Protein AF-A0A497PTI7-F1 (afdb_monomer_lite)

Structure (mmCIF, N/CA/C/O backbone):
data_AF-A0A497PTI7-F1
#
_entry.id   AF-A0A497PTI7-F1
#
loop_
_atom_site.group_PDB
_atom_site.id
_atom_site.type_symbol
_atom_site.label_atom_id
_atom_site.label_alt_id
_atom_site.label_comp_id
_atom_site.label_asym_id
_atom_site.label_entity_id
_atom_site.label_seq_id
_atom_site.pdbx_PDB_ins_code
_atom_site.Cartn_x
_atom_site.Cartn_y
_atom_site.Cartn_z
_atom_site.occupancy
_atom_site.B_iso_or_equiv
_atom_site.auth_seq_id
_atom_site.auth_comp_id
_atom_site.auth_asym_id
_atom_site.auth_atom_id
_atom_site.pdbx_PDB_model_num
ATOM 1 N N . MET A 1 1 ? 21.453 -1.505 -11.435 1.00 57.03 1 MET A N 1
ATOM 2 C CA . MET A 1 1 ? 20.857 -2.247 -10.301 1.00 57.03 1 MET A CA 1
ATOM 3 C C . MET A 1 1 ? 21.157 -1.468 -9.027 1.00 57.03 1 MET A C 1
ATOM 5 O O . MET A 1 1 ? 22.303 -1.477 -8.589 1.00 57.03 1 MET A O 1
ATOM 9 N N . GLY A 1 2 ? 20.175 -0.764 -8.466 1.00 55.94 2 GLY A N 1
ATOM 10 C CA . GLY A 1 2 ? 20.331 0.076 -7.272 1.00 55.94 2 GLY A CA 1
ATOM 11 C C . GLY A 1 2 ? 20.201 -0.683 -5.950 1.00 55.94 2 GLY A C 1
ATOM 12 O O . GLY A 1 2 ? 19.420 -0.276 -5.099 1.00 55.94 2 GLY A O 1
ATOM 13 N N . PHE A 1 3 ? 20.900 -1.810 -5.775 1.00 65.69 3 PHE A N 1
ATOM 14 C CA . PHE A 1 3 ? 20.943 -2.486 -4.470 1.00 65.69 3 PHE A CA 1
ATOM 15 C C . PHE A 1 3 ? 21.896 -1.741 -3.541 1.00 65.69 3 PHE A C 1
ATOM 17 O O . PHE A 1 3 ? 23.042 -1.486 -3.911 1.00 65.69 3 PHE A O 1
ATOM 24 N N . LEU A 1 4 ? 21.400 -1.388 -2.356 1.00 61.81 4 LEU A N 1
ATOM 25 C CA . LEU A 1 4 ? 22.133 -0.607 -1.358 1.00 61.81 4 LEU A CA 1
ATOM 26 C C . LEU A 1 4 ? 22.839 -1.488 -0.320 1.00 61.81 4 LEU A C 1
ATOM 28 O O . LEU A 1 4 ? 23.708 -1.007 0.399 1.00 61.81 4 LEU A O 1
ATOM 32 N N . ARG A 1 5 ? 22.473 -2.772 -0.239 1.00 70.81 5 ARG A N 1
ATOM 33 C CA . ARG A 1 5 ? 23.159 -3.758 0.600 1.00 70.81 5 ARG A CA 1
ATOM 34 C C . ARG A 1 5 ? 24.253 -4.467 -0.185 1.00 70.81 5 ARG A C 1
ATOM 36 O O . ARG A 1 5 ? 24.114 -4.699 -1.389 1.00 70.81 5 ARG A O 1
ATOM 43 N N . THR A 1 6 ? 25.319 -4.820 0.522 1.00 72.25 6 THR A N 1
ATOM 44 C CA . THR A 1 6 ? 26.432 -5.613 0.004 1.00 72.25 6 THR A CA 1
ATOM 45 C C . THR A 1 6 ? 26.629 -6.878 0.836 1.00 72.25 6 THR A C 1
ATOM 47 O O . THR A 1 6 ? 26.212 -6.932 1.992 1.00 72.25 6 THR A O 1
ATOM 50 N N . ASP A 1 7 ? 27.183 -7.917 0.221 1.00 74.62 7 ASP A N 1
ATOM 51 C CA . ASP A 1 7 ? 27.636 -9.125 0.896 1.00 74.62 7 ASP A CA 1
ATOM 52 C C . ASP A 1 7 ? 29.008 -8.911 1.558 1.00 74.62 7 ASP A C 1
ATOM 54 O O . ASP A 1 7 ? 29.610 -7.838 1.477 1.00 74.62 7 ASP A O 1
ATOM 58 N N . GLU A 1 8 ? 29.513 -9.953 2.217 1.00 72.00 8 GLU A N 1
ATOM 59 C CA . GLU A 1 8 ? 30.826 -9.953 2.877 1.00 72.00 8 GLU A CA 1
ATOM 60 C C . GLU A 1 8 ? 32.007 -9.674 1.927 1.00 72.00 8 GLU A C 1
ATOM 62 O O . GLU A 1 8 ? 33.072 -9.251 2.374 1.00 72.00 8 GLU A O 1
ATOM 67 N N . ASN A 1 9 ? 31.811 -9.850 0.617 1.00 73.88 9 ASN A N 1
ATOM 68 C CA . ASN A 1 9 ? 32.809 -9.620 -0.426 1.00 73.88 9 ASN A CA 1
ATOM 69 C C . ASN A 1 9 ? 32.616 -8.266 -1.138 1.00 73.88 9 ASN A C 1
ATOM 71 O O . ASN A 1 9 ? 33.304 -7.976 -2.120 1.00 73.88 9 ASN A O 1
ATOM 75 N N . GLY A 1 10 ? 31.685 -7.427 -0.669 1.00 69.44 10 GLY A N 1
ATOM 76 C CA . GLY A 1 10 ? 31.369 -6.126 -1.259 1.00 69.44 10 GLY A CA 1
ATOM 77 C C . GLY A 1 10 ? 30.546 -6.196 -2.551 1.00 69.44 10 GLY A C 1
ATOM 78 O O . GLY A 1 10 ? 30.310 -5.161 -3.182 1.00 69.44 10 GLY A O 1
ATOM 79 N N . ALA A 1 11 ? 30.084 -7.379 -2.963 1.00 74.06 11 ALA A N 1
ATOM 80 C CA . ALA A 1 11 ? 29.129 -7.515 -4.055 1.00 74.06 11 ALA A CA 1
ATOM 81 C C . ALA A 1 11 ? 27.734 -7.105 -3.575 1.00 74.06 11 ALA A C 1
ATOM 83 O O . ALA A 1 11 ? 27.440 -7.132 -2.390 1.00 74.06 11 ALA A O 1
ATOM 84 N N . ARG A 1 12 ? 26.839 -6.704 -4.482 1.00 79.75 12 ARG A N 1
ATOM 85 C CA . ARG A 1 12 ? 25.449 -6.371 -4.118 1.00 79.75 12 ARG A CA 1
ATOM 86 C C . ARG A 1 12 ? 24.781 -7.589 -3.483 1.00 79.75 12 ARG A C 1
ATOM 88 O O . ARG A 1 12 ? 24.908 -8.676 -4.033 1.00 79.75 12 ARG A O 1
ATOM 95 N N . GLY A 1 13 ? 24.059 -7.406 -2.382 1.00 79.12 13 GLY A N 1
ATOM 96 C CA . GLY A 1 13 ? 23.541 -8.516 -1.585 1.00 79.12 13 GLY A CA 1
ATOM 97 C C . GLY A 1 13 ? 22.145 -8.288 -1.015 1.00 79.12 13 GLY A C 1
ATOM 98 O O . GLY A 1 13 ? 21.647 -7.164 -0.942 1.00 79.12 13 GLY A O 1
ATOM 99 N N . VAL A 1 14 ? 21.518 -9.385 -0.609 1.00 81.38 14 VAL A N 1
ATOM 100 C CA . VAL A 1 14 ? 20.259 -9.449 0.141 1.00 81.38 14 VAL A CA 1
ATOM 101 C C . VAL A 1 14 ? 20.542 -10.206 1.427 1.00 81.38 14 VAL A C 1
ATOM 103 O O . VAL A 1 14 ? 21.253 -11.207 1.402 1.00 81.38 14 VAL A O 1
ATOM 106 N N . THR A 1 15 ? 20.003 -9.737 2.549 1.00 82.50 15 THR A N 1
ATOM 107 C CA . THR A 1 15 ? 20.130 -10.470 3.813 1.00 82.50 15 THR A CA 1
ATOM 108 C C . THR A 1 15 ? 18.945 -11.406 3.940 1.00 82.50 15 THR A C 1
ATOM 110 O O . THR A 1 15 ? 17.800 -10.963 3.854 1.00 82.50 15 THR A O 1
ATOM 113 N N . PHE A 1 16 ? 19.216 -12.682 4.144 1.00 81.69 16 PHE A N 1
ATOM 114 C CA . PHE A 1 16 ? 18.220 -13.678 4.486 1.00 81.69 16 PHE A CA 1
ATOM 115 C C . PHE A 1 16 ? 18.344 -14.019 5.970 1.00 81.69 16 PHE A C 1
ATOM 117 O O . PHE A 1 16 ? 19.456 -14.109 6.488 1.00 81.69 16 PHE A O 1
ATOM 124 N N . TYR A 1 17 ? 17.210 -14.175 6.640 1.00 82.44 17 TYR A N 1
ATOM 125 C CA . TYR A 1 17 ? 17.111 -14.688 7.998 1.00 82.44 17 TYR A CA 1
ATOM 126 C C . TYR A 1 17 ? 16.324 -15.988 7.983 1.00 82.44 17 TYR A C 1
ATOM 128 O O . TYR A 1 17 ? 15.159 -15.979 7.574 1.00 82.44 17 TYR A O 1
ATOM 136 N N . ASP A 1 18 ? 16.980 -17.051 8.435 1.00 80.56 18 ASP A N 1
ATOM 137 C CA . ASP A 1 18 ? 16.385 -18.360 8.665 1.00 80.56 18 ASP A CA 1
ATOM 138 C C . ASP A 1 18 ? 15.863 -18.408 10.103 1.00 80.56 18 ASP A C 1
ATOM 140 O O . ASP A 1 18 ? 16.641 -18.308 11.054 1.00 80.56 18 ASP A O 1
ATOM 144 N N . ASP A 1 19 ? 14.548 -18.520 10.277 1.00 77.12 19 ASP A N 1
ATOM 145 C CA . ASP A 1 19 ? 13.938 -18.573 11.610 1.00 77.12 19 ASP A CA 1
ATOM 146 C C . ASP A 1 19 ? 14.191 -19.924 12.294 1.00 77.12 19 ASP A C 1
ATOM 148 O O . ASP A 1 19 ? 14.307 -19.993 13.518 1.00 77.12 19 ASP A O 1
ATOM 152 N N . SER A 1 20 ? 14.333 -20.997 11.509 1.00 80.19 20 SER A N 1
ATOM 153 C CA . SER A 1 20 ? 14.550 -22.349 12.027 1.00 80.19 20 SER A CA 1
ATOM 154 C C . SER A 1 20 ? 15.962 -22.543 12.578 1.00 80.19 20 SER A C 1
ATOM 156 O O . SER A 1 20 ? 16.143 -23.217 13.596 1.00 80.19 20 SER A O 1
ATOM 158 N N . GLU A 1 21 ? 16.949 -21.913 11.941 1.00 82.06 21 GLU A N 1
ATOM 159 C CA . GLU A 1 21 ? 18.350 -21.927 12.372 1.00 82.06 21 GLU A CA 1
ATOM 160 C C . GLU A 1 21 ? 18.695 -20.723 13.263 1.00 82.06 21 GLU A C 1
ATOM 162 O O . GLU A 1 21 ? 19.667 -20.757 14.018 1.00 82.06 21 GLU A O 1
ATOM 167 N N . GLY A 1 22 ? 17.881 -19.665 13.227 1.00 82.12 22 GLY A N 1
ATOM 168 C CA . GLY A 1 22 ? 18.123 -18.421 13.952 1.00 82.12 22 GLY A CA 1
ATOM 169 C C . GLY A 1 22 ? 19.309 -17.620 13.404 1.00 82.12 22 GLY A C 1
ATOM 170 O O . GLY A 1 22 ? 19.846 -16.768 14.115 1.00 82.12 22 GLY A O 1
ATOM 171 N N . GLU A 1 23 ? 19.722 -17.875 12.161 1.00 83.88 23 GLU A N 1
ATOM 172 C CA . GLU A 1 23 ? 20.907 -17.280 11.544 1.00 83.88 23 GLU A CA 1
ATOM 173 C C . GLU A 1 23 ? 20.556 -16.260 10.451 1.00 83.88 23 GLU A C 1
ATOM 175 O O . GLU A 1 23 ? 19.548 -16.359 9.751 1.00 83.88 23 GLU A O 1
ATOM 180 N N . MET A 1 24 ? 21.419 -15.250 10.297 1.00 81.81 24 MET A N 1
ATOM 181 C CA . MET A 1 24 ? 21.359 -14.283 9.200 1.00 81.81 24 MET A CA 1
ATOM 182 C C . MET A 1 24 ? 22.553 -14.466 8.274 1.00 81.81 24 MET A C 1
ATOM 184 O O . MET A 1 24 ? 23.697 -14.435 8.726 1.00 81.81 24 MET A O 1
ATOM 188 N N . TYR A 1 25 ? 22.300 -14.535 6.971 1.00 82.94 25 TYR A N 1
ATOM 189 C CA . TYR A 1 25 ? 23.352 -14.592 5.964 1.00 82.94 25 TYR A CA 1
ATOM 190 C C . TYR A 1 25 ? 23.103 -13.609 4.818 1.00 82.94 25 TYR A C 1
ATOM 192 O O . TYR A 1 25 ? 21.973 -13.365 4.391 1.00 82.94 25 TYR A O 1
ATOM 200 N N . ASN A 1 26 ? 24.186 -13.005 4.322 1.00 82.56 26 ASN A N 1
ATOM 201 C CA . ASN A 1 26 ? 24.142 -12.112 3.170 1.00 82.56 26 ASN A CA 1
ATOM 202 C C . ASN A 1 26 ? 24.422 -12.912 1.902 1.00 82.56 26 ASN A C 1
ATOM 204 O O . ASN A 1 26 ? 25.507 -13.458 1.729 1.00 82.56 26 ASN A O 1
ATOM 208 N N . VAL A 1 27 ? 23.449 -12.949 0.999 1.00 83.25 27 VAL A N 1
ATOM 209 C CA . VAL A 1 27 ? 23.5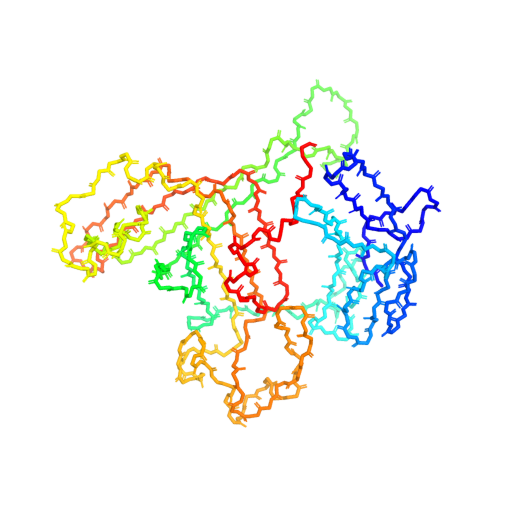52 -13.663 -0.272 1.00 83.25 27 VAL A CA 1
ATOM 210 C C . VAL A 1 27 ? 23.739 -12.658 -1.396 1.00 83.25 27 VAL A C 1
ATOM 212 O O . VAL A 1 27 ? 22.989 -11.685 -1.506 1.00 83.25 27 VAL A O 1
ATOM 215 N N . ALA A 1 28 ? 24.718 -12.911 -2.261 1.00 84.75 28 ALA A N 1
ATOM 216 C CA . ALA A 1 28 ? 24.973 -12.085 -3.430 1.00 84.75 28 ALA A CA 1
ATOM 217 C C . ALA A 1 28 ? 23.770 -12.043 -4.390 1.00 84.75 28 ALA A C 1
ATOM 219 O O . ALA A 1 28 ? 23.074 -13.041 -4.611 1.00 84.75 28 ALA A O 1
ATOM 220 N N . VAL A 1 29 ? 23.580 -10.882 -5.014 1.00 83.31 29 VAL A N 1
ATOM 221 C CA . VAL A 1 29 ? 22.638 -10.643 -6.106 1.00 83.31 29 VAL A CA 1
ATOM 222 C C . VAL A 1 29 ? 23.412 -10.547 -7.414 1.00 83.31 29 VAL A C 1
ATOM 224 O O . VAL A 1 29 ? 24.205 -9.624 -7.624 1.00 83.31 29 VAL A O 1
ATOM 227 N N . VAL A 1 30 ? 23.136 -11.469 -8.329 1.00 86.62 30 VAL A N 1
ATOM 228 C CA . VAL A 1 30 ? 23.703 -11.485 -9.682 1.00 86.62 30 VAL A CA 1
ATOM 229 C C . VAL A 1 30 ? 22.650 -11.084 -10.711 1.00 86.62 30 VAL A C 1
ATOM 231 O O . VAL A 1 30 ? 21.455 -11.236 -10.482 1.00 86.62 30 VAL A O 1
ATOM 234 N N . SER A 1 31 ? 23.076 -10.557 -11.857 1.00 83.50 31 SER A N 1
ATOM 235 C CA . SER A 1 31 ? 22.156 -10.275 -12.966 1.00 83.50 31 SER A CA 1
ATOM 236 C C . SER A 1 31 ? 21.887 -11.552 -13.765 1.00 83.50 31 SER A C 1
ATOM 238 O O . SER A 1 31 ? 22.833 -12.255 -14.115 1.00 83.50 31 SER A O 1
ATOM 240 N N . GLY A 1 32 ? 20.632 -11.830 -14.118 1.00 85.31 32 GLY A N 1
ATOM 241 C CA . GLY A 1 32 ? 20.258 -12.995 -14.933 1.00 85.31 32 GLY A CA 1
ATOM 242 C C . GLY A 1 32 ? 18.750 -13.096 -15.155 1.00 85.31 32 GLY A C 1
ATOM 243 O O . GLY A 1 32 ? 18.002 -12.307 -14.604 1.00 85.31 32 GLY A O 1
ATOM 244 N N . THR A 1 33 ? 18.279 -14.043 -15.966 1.00 85.75 33 THR A N 1
ATOM 245 C CA . THR A 1 33 ? 16.857 -14.125 -16.372 1.00 85.75 33 THR A CA 1
ATOM 246 C C . THR A 1 33 ? 16.060 -15.238 -15.681 1.00 85.75 33 THR A C 1
ATOM 248 O O . THR A 1 33 ? 14.867 -15.390 -15.936 1.00 85.75 33 THR A O 1
ATOM 251 N N . SER A 1 34 ? 16.685 -16.021 -14.800 1.00 86.50 34 SER A N 1
ATOM 252 C CA . SER A 1 34 ? 16.053 -17.135 -14.081 1.00 86.50 34 SER A CA 1
ATOM 253 C C . SER A 1 34 ? 16.720 -17.375 -12.728 1.00 86.50 34 SER A C 1
ATOM 255 O O . SER A 1 34 ? 17.865 -16.976 -12.532 1.00 86.50 34 SER A O 1
ATOM 257 N N . ALA A 1 35 ? 16.032 -18.068 -11.816 1.00 87.25 35 ALA A N 1
ATOM 258 C CA . ALA A 1 35 ? 16.595 -18.471 -10.527 1.00 87.25 35 ALA A CA 1
ATOM 259 C C . ALA A 1 35 ? 17.895 -19.287 -10.691 1.00 87.25 35 ALA A C 1
ATOM 261 O O . ALA A 1 35 ? 18.042 -20.052 -11.647 1.00 87.25 35 ALA A O 1
ATOM 262 N N . ALA A 1 36 ? 18.824 -19.120 -9.750 1.00 87.94 36 ALA A N 1
ATOM 263 C CA . ALA A 1 36 ? 20.091 -19.847 -9.676 1.00 87.94 36 ALA A CA 1
ATOM 264 C C . ALA A 1 36 ? 20.188 -20.608 -8.351 1.00 87.94 36 ALA A C 1
ATOM 266 O O . ALA A 1 36 ? 19.397 -20.371 -7.446 1.00 87.94 36 ALA A O 1
ATOM 267 N N . THR A 1 37 ? 21.157 -21.515 -8.218 1.00 87.44 37 THR A N 1
ATOM 268 C CA . THR A 1 37 ? 21.219 -22.397 -7.047 1.00 87.44 37 THR A CA 1
ATOM 269 C C . THR A 1 37 ? 21.472 -21.638 -5.748 1.00 87.44 37 THR A C 1
ATOM 271 O O . THR A 1 37 ? 20.671 -21.788 -4.844 1.00 87.44 37 THR A O 1
ATOM 274 N N . ASN A 1 38 ? 22.521 -20.810 -5.656 1.00 86.00 38 ASN A N 1
ATOM 275 C CA . ASN A 1 38 ? 23.008 -20.242 -4.381 1.00 86.00 38 ASN A CA 1
ATOM 276 C C . ASN A 1 38 ? 23.069 -18.708 -4.350 1.00 86.00 38 ASN A C 1
ATOM 278 O O . ASN A 1 38 ? 23.729 -18.128 -3.493 1.00 86.00 38 ASN A O 1
ATOM 282 N N . THR A 1 39 ? 22.444 -18.036 -5.309 1.00 86.00 39 THR A N 1
ATOM 283 C CA . THR A 1 39 ? 22.463 -16.575 -5.394 1.00 86.00 39 THR A CA 1
ATOM 284 C C . THR A 1 39 ? 21.083 -16.057 -5.737 1.00 86.00 39 THR A C 1
ATOM 286 O O . THR A 1 39 ? 20.308 -16.720 -6.431 1.00 86.00 39 THR A O 1
ATOM 289 N N . PHE A 1 40 ? 20.775 -14.854 -5.259 1.00 86.56 40 PHE A N 1
ATOM 290 C CA . PHE A 1 40 ? 19.614 -14.142 -5.762 1.00 86.56 40 PHE A CA 1
ATOM 291 C C . PHE A 1 40 ? 19.914 -13.681 -7.184 1.00 86.56 40 PHE A C 1
ATOM 293 O O . PHE A 1 40 ? 21.008 -13.191 -7.473 1.00 86.56 40 PHE A O 1
ATOM 300 N N . VAL A 1 41 ? 18.940 -13.818 -8.077 1.00 84.19 41 VAL A N 1
ATOM 301 C CA . VAL A 1 41 ? 19.094 -13.384 -9.467 1.00 84.19 41 VAL A CA 1
ATOM 302 C C . VAL A 1 41 ? 18.153 -12.225 -9.730 1.00 84.19 41 VAL A C 1
ATOM 304 O O . VAL A 1 41 ? 16.938 -12.389 -9.683 1.00 84.19 41 VAL A O 1
ATOM 307 N N . TYR A 1 42 ? 18.703 -11.045 -9.997 1.00 82.81 42 TYR A N 1
ATOM 308 C CA . TYR A 1 42 ? 17.927 -9.905 -10.460 1.00 82.81 42 TYR A CA 1
ATOM 309 C C . TYR A 1 42 ? 17.806 -9.949 -11.984 1.00 82.81 42 TYR A C 1
ATOM 311 O O . TYR A 1 42 ? 18.810 -9.896 -12.697 1.00 82.81 42 TYR A O 1
ATOM 319 N N . ASP A 1 43 ? 16.571 -10.007 -12.468 1.00 77.38 43 ASP A N 1
ATOM 320 C CA . ASP A 1 43 ? 16.225 -9.917 -13.878 1.00 77.38 43 ASP A CA 1
ATOM 321 C C . ASP A 1 43 ? 15.991 -8.465 -14.278 1.00 77.38 43 ASP A C 1
ATOM 323 O O . ASP A 1 43 ? 14.951 -7.900 -13.931 1.00 77.38 43 ASP A O 1
ATOM 327 N N . PRO A 1 44 ? 16.929 -7.841 -15.017 1.00 71.44 44 PRO A N 1
ATOM 328 C CA . PRO A 1 44 ? 16.784 -6.456 -15.433 1.00 71.44 44 PRO A CA 1
ATOM 329 C C . PRO A 1 44 ? 15.669 -6.255 -16.462 1.00 71.44 44 PRO A C 1
ATOM 331 O O . PRO A 1 44 ? 15.154 -5.149 -16.561 1.00 71.44 44 PRO A O 1
ATOM 334 N N . SER A 1 45 ? 15.263 -7.294 -17.198 1.00 70.00 45 SER A N 1
ATOM 335 C CA . SER A 1 45 ? 14.211 -7.185 -18.218 1.00 70.00 45 SER A CA 1
ATOM 336 C C . SER A 1 45 ? 12.828 -7.086 -17.568 1.00 70.00 45 SER A C 1
ATOM 338 O O . SER A 1 45 ? 11.963 -6.320 -18.000 1.00 70.00 45 SER A O 1
ATOM 340 N N . ASN A 1 46 ? 12.644 -7.837 -16.480 1.00 65.06 46 ASN A N 1
ATOM 341 C CA . ASN A 1 46 ? 11.375 -7.957 -15.764 1.00 65.06 46 ASN A CA 1
ATOM 342 C C . ASN A 1 46 ? 11.383 -7.288 -14.380 1.00 65.06 46 ASN A C 1
ATOM 344 O O . ASN A 1 46 ? 10.422 -7.458 -13.640 1.00 65.06 46 ASN A O 1
ATOM 348 N N . HIS A 1 47 ? 12.457 -6.569 -14.024 1.00 68.88 47 HIS A N 1
ATOM 349 C CA . HIS A 1 47 ? 12.780 -6.012 -12.693 1.00 68.88 47 HIS A CA 1
ATOM 350 C C . HIS A 1 47 ? 12.347 -6.898 -11.516 1.00 68.88 47 HIS A C 1
ATOM 352 O O . HIS A 1 47 ? 11.803 -6.425 -10.518 1.00 68.88 47 HIS A O 1
ATOM 358 N N . ARG A 1 48 ? 12.592 -8.203 -11.643 1.00 71.25 48 ARG A N 1
ATOM 359 C CA . ARG A 1 48 ? 12.209 -9.213 -10.657 1.00 71.25 48 ARG A CA 1
ATOM 360 C C . ARG A 1 48 ? 13.449 -9.761 -9.976 1.00 71.25 48 ARG A C 1
ATOM 362 O O . ARG A 1 48 ? 14.454 -10.018 -10.629 1.00 71.25 48 ARG A O 1
ATOM 369 N N . LEU A 1 49 ? 13.359 -9.979 -8.670 1.00 79.44 49 LEU A N 1
ATOM 370 C CA . LEU A 1 49 ? 14.374 -10.699 -7.915 1.00 79.44 49 LEU A CA 1
ATOM 371 C C . LEU A 1 49 ? 13.915 -12.148 -7.710 1.00 79.44 49 LEU A C 1
ATOM 373 O O . LEU A 1 49 ? 12.872 -12.391 -7.104 1.00 79.44 49 LEU A O 1
ATOM 377 N N . TYR A 1 50 ? 14.675 -13.105 -8.231 1.00 81.81 50 TYR A N 1
ATOM 378 C CA . TYR A 1 50 ? 14.463 -14.531 -8.012 1.00 81.81 50 TYR A CA 1
ATOM 379 C C . TYR A 1 50 ? 15.237 -14.996 -6.781 1.00 81.81 50 TYR A C 1
ATOM 381 O O . TYR A 1 50 ? 16.436 -14.727 -6.665 1.00 81.81 50 TYR A O 1
ATOM 389 N N . ALA A 1 51 ? 14.551 -15.712 -5.891 1.00 82.50 51 ALA A N 1
ATOM 390 C CA . ALA A 1 51 ? 15.188 -16.415 -4.787 1.00 82.50 51 ALA A CA 1
ATOM 391 C C . ALA A 1 51 ? 16.066 -17.572 -5.311 1.00 82.50 51 ALA A C 1
ATOM 393 O O . ALA A 1 51 ? 15.753 -18.136 -6.369 1.00 82.50 51 ALA A O 1
ATOM 394 N N . PRO A 1 52 ? 17.146 -17.932 -4.595 1.00 86.31 52 PRO A N 1
ATOM 395 C CA . PRO A 1 52 ? 17.942 -19.105 -4.923 1.00 86.31 52 PRO A CA 1
ATOM 396 C C . PRO A 1 52 ? 17.092 -20.382 -4.888 1.00 86.31 52 PRO A C 1
ATOM 398 O O . PRO A 1 52 ? 16.243 -20.533 -4.016 1.00 86.31 52 PRO A O 1
ATOM 401 N N . THR A 1 53 ? 17.324 -21.336 -5.789 1.00 85.38 53 THR A N 1
ATOM 402 C CA . THR A 1 53 ? 16.564 -22.599 -5.797 1.00 85.38 53 THR A CA 1
ATOM 403 C C . THR A 1 53 ? 16.963 -23.547 -4.668 1.00 85.38 53 THR A C 1
ATOM 405 O O . THR A 1 53 ? 16.223 -24.487 -4.395 1.00 85.38 53 THR A O 1
ATOM 408 N N . SER A 1 54 ? 18.134 -23.358 -4.046 1.00 81.50 54 SER A N 1
ATOM 409 C CA . SER A 1 54 ? 18.511 -24.099 -2.835 1.00 81.50 54 SER A CA 1
ATOM 410 C C . SER A 1 54 ? 17.809 -23.575 -1.582 1.00 81.50 54 SER A C 1
ATOM 412 O O . SER A 1 54 ? 17.761 -24.278 -0.576 1.00 81.50 54 SER A O 1
ATOM 414 N N . LEU A 1 55 ? 17.235 -22.371 -1.653 1.00 79.62 55 LEU A N 1
ATOM 415 C CA . LEU A 1 55 ? 16.544 -21.725 -0.552 1.00 79.62 55 LEU A CA 1
ATOM 416 C C . LEU A 1 55 ? 15.078 -22.174 -0.528 1.00 79.62 55 LEU A C 1
ATOM 418 O O . LEU A 1 55 ? 14.303 -21.852 -1.430 1.00 79.62 55 LEU A O 1
ATOM 422 N N . THR A 1 56 ? 14.686 -22.900 0.516 1.00 77.19 56 THR A N 1
ATOM 423 C CA . THR A 1 56 ? 13.275 -23.215 0.778 1.00 77.19 56 THR A CA 1
ATOM 424 C C . THR A 1 56 ? 12.787 -22.301 1.889 1.00 77.19 56 THR A C 1
ATOM 426 O O . THR A 1 56 ? 13.199 -22.472 3.025 1.00 77.19 56 THR A O 1
ATOM 429 N N . MET A 1 57 ? 11.933 -21.328 1.566 1.00 76.44 57 MET A N 1
ATOM 430 C CA . MET A 1 57 ? 11.411 -20.390 2.565 1.00 76.44 57 MET A CA 1
ATOM 431 C C . MET A 1 57 ? 10.341 -21.060 3.433 1.00 76.44 57 MET A C 1
ATOM 433 O O . MET A 1 57 ? 9.312 -21.505 2.914 1.00 76.44 57 MET A O 1
ATOM 437 N N . ALA A 1 58 ? 10.575 -21.109 4.740 1.00 75.06 58 ALA A N 1
ATOM 438 C CA . ALA A 1 58 ? 9.624 -21.560 5.743 1.00 75.06 58 ALA A CA 1
ATOM 439 C C . ALA A 1 58 ? 8.821 -20.383 6.329 1.00 75.06 58 ALA A C 1
ATOM 441 O O . ALA A 1 58 ? 9.144 -19.206 6.150 1.00 75.06 58 ALA A O 1
ATOM 442 N N . ALA A 1 59 ? 7.731 -20.697 7.034 1.00 67.94 59 ALA A N 1
ATOM 443 C CA . ALA A 1 59 ? 6.982 -19.691 7.778 1.00 67.94 59 ALA A CA 1
ATOM 444 C C . ALA A 1 59 ? 7.842 -19.166 8.940 1.00 67.94 59 ALA A C 1
ATOM 446 O O . ALA A 1 59 ? 8.205 -19.943 9.814 1.00 67.94 59 ALA A O 1
ATOM 447 N N . GLY A 1 60 ? 8.137 -17.863 8.947 1.00 64.31 60 GLY A N 1
ATOM 448 C CA . GLY A 1 60 ? 9.002 -17.219 9.949 1.00 64.31 60 GLY A CA 1
ATOM 449 C C . GLY A 1 60 ? 10.238 -16.556 9.338 1.00 64.31 60 GLY A C 1
ATOM 450 O O . GLY A 1 60 ? 10.661 -15.501 9.822 1.00 64.31 60 GLY A O 1
ATOM 451 N N . ASP A 1 61 ? 10.731 -17.103 8.223 1.00 64.44 61 ASP A N 1
ATOM 452 C CA . ASP A 1 61 ? 11.895 -16.587 7.501 1.00 64.44 61 ASP A CA 1
ATOM 453 C C . ASP A 1 61 ? 11.657 -15.175 6.967 1.00 64.44 61 ASP A C 1
ATOM 455 O O . ASP A 1 61 ? 10.541 -14.790 6.593 1.00 64.44 61 ASP A O 1
ATOM 459 N N . LYS A 1 62 ? 12.729 -14.379 6.901 1.00 70.31 62 LYS A N 1
ATOM 460 C CA . LYS A 1 62 ? 12.653 -12.980 6.453 1.00 70.31 62 LYS A CA 1
ATOM 461 C C . LYS A 1 62 ? 13.704 -12.688 5.399 1.00 70.31 62 LYS A C 1
ATOM 463 O O . LYS A 1 62 ? 14.879 -13.009 5.554 1.00 70.31 62 LYS A O 1
ATOM 468 N N . VAL A 1 63 ? 13.283 -12.004 4.340 1.00 71.38 63 VAL A N 1
ATOM 469 C CA . VAL A 1 63 ? 14.173 -11.528 3.278 1.00 71.38 63 VAL A CA 1
ATOM 470 C C . VAL A 1 63 ? 14.248 -10.015 3.347 1.00 71.38 63 VAL A C 1
ATOM 472 O O . VAL A 1 63 ? 13.251 -9.317 3.181 1.00 71.38 63 VAL A O 1
ATOM 475 N N . PHE A 1 64 ? 15.452 -9.498 3.547 1.00 68.50 64 PHE A N 1
ATOM 476 C CA . PHE A 1 64 ? 15.711 -8.073 3.625 1.00 68.50 64 PHE A CA 1
ATOM 477 C C . PHE A 1 64 ? 16.481 -7.616 2.390 1.00 68.50 64 PHE A C 1
ATOM 479 O O . PHE A 1 64 ? 17.707 -7.739 2.293 1.00 68.50 64 PHE A O 1
ATOM 486 N N . ALA A 1 65 ? 15.750 -7.030 1.449 1.00 66.19 65 ALA A N 1
ATOM 487 C CA . ALA A 1 65 ? 16.321 -6.360 0.294 1.00 66.19 65 ALA A CA 1
ATOM 488 C C . ALA A 1 65 ? 16.121 -4.849 0.435 1.00 66.19 65 ALA A C 1
ATOM 490 O O . ALA A 1 65 ? 15.009 -4.384 0.672 1.00 66.19 65 ALA A O 1
ATOM 491 N N . LEU A 1 66 ? 17.196 -4.075 0.268 1.00 61.03 66 LEU A N 1
ATOM 492 C CA . LEU A 1 66 ? 17.100 -2.625 0.130 1.00 61.03 66 LEU A CA 1
ATOM 493 C C . LEU A 1 66 ? 17.534 -2.253 -1.283 1.00 61.03 66 LEU A C 1
ATOM 495 O O . LEU A 1 66 ? 18.714 -2.332 -1.635 1.00 61.03 66 LEU A O 1
ATOM 499 N N . TYR A 1 67 ? 16.547 -1.915 -2.101 1.00 61.56 67 TYR A N 1
ATOM 500 C CA . TYR A 1 67 ? 16.705 -1.695 -3.526 1.00 61.56 67 TYR A CA 1
ATOM 501 C C . TYR A 1 67 ? 15.991 -0.411 -3.939 1.00 61.56 67 TYR A C 1
ATOM 503 O O . TYR A 1 67 ? 14.846 -0.177 -3.561 1.00 61.56 67 TYR A O 1
ATOM 511 N N . ALA A 1 68 ? 16.681 0.407 -4.725 1.00 51.47 68 ALA A N 1
ATOM 512 C CA . ALA A 1 68 ? 16.146 1.601 -5.350 1.00 51.47 68 ALA A CA 1
ATOM 513 C C . ALA A 1 68 ? 16.004 1.341 -6.864 1.00 51.47 68 ALA A C 1
ATOM 515 O O . ALA A 1 68 ? 16.980 1.411 -7.618 1.00 51.47 68 ALA A O 1
ATOM 516 N N . ALA A 1 69 ? 14.792 0.972 -7.293 1.00 50.50 69 ALA A N 1
ATOM 517 C CA . ALA A 1 69 ? 14.361 0.993 -8.695 1.00 50.50 69 ALA A CA 1
ATOM 518 C C . ALA A 1 69 ? 13.710 2.336 -8.983 1.00 50.50 69 ALA A C 1
ATOM 520 O O . ALA A 1 69 ? 12.644 2.608 -8.422 1.00 50.50 69 ALA A O 1
ATOM 521 N N . ASP A 1 70 ? 14.254 3.097 -9.929 1.00 44.41 70 ASP A N 1
ATOM 522 C CA . ASP A 1 70 ? 13.410 4.012 -10.683 1.00 44.41 70 ASP A CA 1
ATOM 523 C C . ASP A 1 70 ? 13.061 3.276 -11.965 1.00 44.41 70 ASP A C 1
ATOM 525 O O . ASP A 1 70 ? 13.931 2.718 -12.624 1.00 44.41 70 ASP A O 1
ATOM 529 N N . GLY A 1 71 ? 11.782 3.203 -12.278 1.00 45.94 71 GLY A N 1
ATOM 530 C CA . GLY A 1 71 ? 11.364 2.779 -13.605 1.00 45.94 71 GLY A CA 1
ATOM 531 C C . GLY A 1 71 ? 10.141 3.561 -14.019 1.00 45.94 71 GLY A C 1
ATOM 532 O O . GLY A 1 71 ? 9.239 2.971 -14.609 1.00 45.94 71 GLY A O 1
ATOM 533 N N . TYR A 1 72 ? 10.062 4.823 -13.591 1.00 36.50 72 TYR A N 1
ATOM 534 C CA . TYR A 1 72 ? 9.088 5.765 -14.115 1.00 36.50 72 TYR A CA 1
ATOM 535 C C . TYR A 1 72 ? 9.527 6.283 -15.489 1.00 36.50 72 TYR A C 1
ATOM 537 O O . TYR A 1 72 ? 8.664 6.576 -16.305 1.00 36.50 72 TYR A O 1
ATOM 545 N N . THR A 1 73 ? 10.830 6.298 -15.814 1.00 39.06 73 THR A N 1
ATOM 546 C CA . THR A 1 73 ? 11.312 6.621 -17.168 1.00 39.06 73 THR A CA 1
ATOM 547 C C . THR A 1 73 ? 12.602 5.864 -17.511 1.00 39.06 73 THR A C 1
ATOM 549 O O . THR A 1 73 ? 13.437 5.602 -16.650 1.00 39.06 73 THR A O 1
ATOM 552 N N . SER A 1 74 ? 12.821 5.545 -18.790 1.00 45.06 74 SER A N 1
ATOM 553 C CA . SER A 1 74 ? 14.043 4.869 -19.270 1.00 45.06 74 SER A CA 1
ATOM 554 C C . SER A 1 74 ? 15.333 5.690 -19.086 1.00 45.06 74 SER A C 1
ATOM 556 O O . SER A 1 74 ? 16.421 5.191 -19.355 1.00 45.06 74 SER A O 1
ATOM 558 N N . ALA A 1 75 ? 15.229 6.953 -18.655 1.00 45.41 75 ALA A N 1
ATOM 559 C CA . ALA A 1 75 ? 16.341 7.896 -18.508 1.00 45.41 75 ALA A CA 1
ATOM 560 C C . ALA A 1 75 ? 16.805 8.112 -17.049 1.00 45.41 75 ALA A C 1
ATOM 562 O O . ALA A 1 75 ? 17.786 8.831 -16.817 1.00 45.41 75 ALA A O 1
ATOM 563 N N . THR A 1 76 ? 16.110 7.524 -16.068 1.00 44.94 76 THR A N 1
ATOM 564 C CA . THR A 1 76 ? 16.287 7.803 -14.625 1.00 44.94 76 THR A CA 1
ATOM 565 C C . THR A 1 76 ? 16.825 6.626 -13.813 1.00 44.94 76 THR A C 1
ATOM 567 O O . THR A 1 76 ? 17.146 6.786 -12.634 1.00 44.94 76 THR A O 1
ATOM 570 N N . GLU A 1 77 ? 17.010 5.457 -14.433 1.00 45.88 77 GLU A N 1
ATOM 571 C CA . GLU A 1 77 ? 17.534 4.278 -13.745 1.00 45.88 77 GLU A CA 1
ATOM 572 C C . GLU A 1 77 ? 18.898 4.564 -13.075 1.00 45.88 77 GLU A C 1
ATOM 574 O O . GLU A 1 77 ? 19.909 4.784 -13.739 1.00 45.88 77 GLU A O 1
ATOM 579 N N . ASN A 1 78 ? 18.949 4.452 -11.741 1.00 46.09 78 ASN A N 1
ATOM 580 C CA . ASN A 1 78 ? 20.146 4.544 -10.884 1.00 46.09 78 ASN A CA 1
ATOM 581 C C . ASN A 1 78 ? 20.726 5.953 -10.598 1.00 46.09 78 ASN A C 1
ATOM 583 O O . ASN A 1 78 ? 21.828 6.029 -10.059 1.00 46.09 78 ASN A O 1
ATOM 587 N N . LYS A 1 79 ? 20.005 7.057 -10.847 1.00 46.81 79 LYS A N 1
ATOM 588 C CA . LYS A 1 79 ? 20.513 8.429 -10.582 1.00 46.81 79 LYS A CA 1
ATOM 589 C C . LYS A 1 79 ? 20.316 8.958 -9.150 1.00 46.81 79 LYS A C 1
ATOM 591 O O . LYS A 1 79 ? 20.492 10.144 -8.902 1.00 46.81 79 LYS A O 1
ATOM 596 N N . TYR A 1 80 ? 19.982 8.102 -8.183 1.00 43.25 80 TYR A N 1
ATOM 597 C CA . TYR A 1 80 ? 19.627 8.505 -6.807 1.00 43.25 80 TYR A CA 1
ATOM 598 C C . TYR A 1 80 ? 20.692 9.310 -6.050 1.00 43.25 80 TYR A C 1
ATOM 600 O O . TYR A 1 80 ? 20.359 10.012 -5.098 1.00 43.25 80 TYR A O 1
ATOM 608 N N . PHE A 1 81 ? 21.953 9.204 -6.466 1.00 43.22 81 PHE A N 1
ATOM 609 C CA . PHE A 1 81 ? 23.085 9.909 -5.863 1.00 43.22 81 PHE A CA 1
ATOM 610 C C . PHE A 1 81 ? 23.800 10.841 -6.851 1.00 43.22 81 PHE A C 1
ATOM 612 O O . PHE A 1 81 ? 24.850 11.389 -6.523 1.00 43.22 81 PHE A O 1
ATOM 619 N N . GLU A 1 82 ? 23.257 11.019 -8.058 1.00 43.31 82 GLU A N 1
ATOM 620 C CA . GLU A 1 82 ? 23.777 11.993 -9.015 1.00 43.31 82 GLU A CA 1
ATOM 621 C C . GLU A 1 82 ? 23.149 13.366 -8.753 1.00 43.31 82 GLU A C 1
ATOM 623 O O . GLU A 1 82 ? 21.999 13.477 -8.322 1.00 43.31 82 GLU A O 1
ATOM 628 N N . ILE A 1 83 ? 23.912 14.433 -9.011 1.00 44.09 83 ILE A N 1
ATOM 629 C CA . ILE A 1 83 ? 23.374 15.795 -8.974 1.00 44.09 83 ILE A CA 1
ATOM 630 C C . ILE A 1 83 ? 22.221 15.869 -9.977 1.00 44.09 83 ILE A C 1
ATOM 632 O O . ILE A 1 83 ? 22.404 15.634 -11.170 1.00 44.09 83 ILE A O 1
ATOM 636 N N . LEU A 1 84 ? 21.033 16.199 -9.469 1.00 44.84 84 LEU A N 1
ATOM 637 C CA . LEU A 1 84 ? 19.838 16.417 -10.273 1.00 44.84 84 LEU A CA 1
ATOM 638 C C . LEU A 1 84 ? 20.070 17.592 -11.228 1.00 44.84 84 LEU A C 1
ATOM 640 O O . LEU A 1 84 ? 20.006 18.758 -10.842 1.00 44.84 84 LEU A O 1
ATOM 644 N N . ASP A 1 85 ? 20.328 17.267 -12.488 1.00 53.53 85 ASP A N 1
ATOM 645 C CA . ASP A 1 85 ? 20.257 18.200 -13.604 1.00 53.53 85 ASP A CA 1
ATOM 646 C C . ASP A 1 85 ? 18.782 18.406 -13.995 1.00 53.53 85 ASP A C 1
ATOM 648 O O . ASP A 1 85 ? 18.004 17.458 -14.106 1.00 53.53 85 ASP A O 1
ATOM 652 N N . SER A 1 86 ? 18.410 19.667 -14.222 1.00 51.25 86 SER A N 1
ATOM 653 C CA . SER A 1 86 ? 17.096 20.118 -14.694 1.00 51.25 86 SER A CA 1
ATOM 654 C C . SER A 1 86 ? 16.515 19.354 -15.895 1.00 51.25 86 SER A C 1
ATOM 656 O O . SER A 1 86 ? 15.297 19.296 -16.022 1.00 51.25 86 SER A O 1
ATOM 658 N N . VAL A 1 87 ? 17.348 18.765 -16.757 1.00 52.50 87 VAL A N 1
ATOM 659 C CA . VAL A 1 87 ? 16.939 18.013 -17.957 1.00 52.50 87 VAL A CA 1
ATOM 660 C C . VAL A 1 87 ? 16.591 16.552 -17.636 1.00 52.50 87 VAL A C 1
ATOM 662 O O . VAL A 1 87 ? 15.847 15.915 -18.373 1.00 52.50 87 VAL A O 1
ATOM 665 N N . ASN A 1 88 ? 17.097 16.017 -16.522 1.00 47.50 88 ASN A N 1
ATOM 666 C CA . ASN A 1 88 ? 16.970 14.612 -16.122 1.00 47.50 88 ASN A CA 1
ATOM 667 C C . ASN A 1 88 ? 16.141 14.423 -14.847 1.00 47.50 88 ASN A C 1
ATOM 669 O O . ASN A 1 88 ? 16.212 13.369 -14.209 1.00 47.50 88 ASN A O 1
ATOM 673 N N . ARG A 1 89 ? 15.384 15.448 -14.442 1.00 45.91 89 ARG A N 1
ATOM 674 C CA . ARG A 1 89 ? 14.496 15.341 -13.289 1.00 45.91 89 ARG A CA 1
ATOM 675 C C . ARG A 1 89 ? 13.500 14.207 -13.576 1.00 45.91 89 ARG A C 1
ATOM 677 O O . ARG A 1 89 ? 12.883 14.244 -14.641 1.00 45.91 89 ARG A O 1
ATOM 684 N N . PRO A 1 90 ? 13.359 13.201 -12.690 1.00 45.66 90 PRO A N 1
ATOM 685 C CA . PRO A 1 90 ? 12.303 12.212 -12.848 1.00 45.66 90 PRO A CA 1
ATOM 686 C C . PRO A 1 90 ? 10.997 12.969 -12.997 1.00 45.66 90 PRO A C 1
ATOM 688 O O . PRO A 1 90 ? 10.773 13.918 -12.235 1.00 45.66 90 PRO A O 1
ATOM 691 N N . ASP A 1 91 ? 10.217 12.603 -14.020 1.00 41.59 91 ASP A N 1
ATOM 692 C CA . ASP A 1 91 ? 8.944 13.247 -14.305 1.00 41.59 91 ASP A CA 1
ATOM 693 C C . ASP A 1 91 ? 8.185 13.286 -12.992 1.00 41.59 91 ASP A C 1
ATOM 695 O O . ASP A 1 91 ? 7.855 12.255 -12.394 1.00 41.59 91 ASP A O 1
ATOM 699 N N . SER A 1 92 ? 8.037 14.499 -12.469 1.00 41.50 92 SER A N 1
ATOM 700 C CA . SER A 1 92 ? 7.235 14.717 -11.292 1.00 41.50 92 SER A CA 1
ATOM 701 C C . SER A 1 92 ? 5.867 14.216 -11.692 1.00 41.50 92 SER A C 1
ATOM 703 O O . SER A 1 92 ? 5.226 14.840 -12.537 1.00 41.50 92 SER A O 1
ATOM 705 N N . VAL A 1 93 ? 5.439 13.096 -11.099 1.00 44.31 93 VAL A N 1
ATOM 706 C CA . VAL A 1 93 ? 4.016 12.823 -10.916 1.00 44.31 93 VAL A CA 1
ATOM 707 C C . VAL A 1 93 ? 3.476 14.168 -10.457 1.00 44.31 93 VAL A C 1
ATOM 709 O O . VAL A 1 93 ? 3.933 14.680 -9.431 1.00 44.31 93 VAL A O 1
ATOM 712 N N . GLY A 1 94 ? 2.733 14.839 -11.336 1.00 50.59 94 GLY A N 1
ATOM 713 C CA . GLY A 1 94 ? 2.389 16.241 -11.154 1.00 50.59 94 GLY A CA 1
ATOM 714 C C . GLY A 1 94 ? 1.525 16.416 -9.910 1.00 50.59 94 GLY A C 1
ATOM 715 O O . GLY A 1 94 ? 1.427 15.543 -9.048 1.00 50.59 94 GLY A O 1
ATOM 716 N N . ALA A 1 95 ? 0.823 17.539 -9.814 1.00 58.69 95 ALA A N 1
ATOM 717 C CA . ALA A 1 95 ? -0.261 17.606 -8.845 1.00 58.69 95 ALA A CA 1
ATOM 718 C C . ALA A 1 95 ? -1.256 16.463 -9.129 1.00 58.69 95 ALA A C 1
ATOM 720 O O . ALA A 1 95 ? -1.831 16.397 -10.218 1.00 58.69 95 ALA A O 1
ATOM 721 N N . ILE A 1 96 ? -1.413 15.556 -8.165 1.00 70.19 96 ILE A N 1
ATOM 722 C CA . ILE A 1 96 ? -2.413 14.493 -8.220 1.00 70.19 96 ILE A CA 1
ATOM 723 C C . ILE A 1 96 ? -3.782 15.144 -8.002 1.00 70.19 96 ILE A C 1
ATOM 725 O O . ILE A 1 96 ? -3.939 16.018 -7.146 1.00 70.19 96 ILE A O 1
ATOM 729 N N . ARG A 1 97 ? -4.763 14.755 -8.811 1.00 73.00 97 ARG A N 1
ATOM 730 C CA . ARG A 1 97 ? -6.140 15.248 -8.773 1.00 73.00 97 ARG A CA 1
ATOM 731 C C . ARG A 1 97 ? -7.001 14.372 -7.865 1.00 73.00 97 ARG A C 1
ATOM 733 O O . ARG A 1 97 ? -6.673 13.221 -7.578 1.00 73.00 97 ARG A O 1
ATOM 740 N N . GLN A 1 98 ? -8.138 14.910 -7.437 1.00 76.12 98 GLN A N 1
ATOM 741 C CA . GLN A 1 98 ? -9.173 14.110 -6.782 1.00 76.12 98 GLN A CA 1
ATOM 742 C C . GLN A 1 98 ? -9.586 12.940 -7.698 1.00 76.12 98 GLN A C 1
ATOM 744 O O . GLN A 1 98 ? -9.642 13.102 -8.915 1.00 76.12 98 GLN A O 1
ATOM 749 N N . GLY A 1 99 ? -9.808 11.756 -7.120 1.00 77.94 99 GLY A N 1
ATOM 750 C CA . GLY A 1 99 ? -10.159 10.536 -7.865 1.00 77.94 99 GLY A CA 1
ATOM 751 C C . GLY A 1 99 ? -8.966 9.692 -8.342 1.00 77.94 99 GLY A C 1
ATOM 752 O O . GLY A 1 99 ? -9.153 8.545 -8.746 1.00 77.94 99 GLY A O 1
ATOM 753 N N . GLN A 1 100 ? -7.736 10.217 -8.260 1.00 83.06 100 GLN A N 1
ATOM 754 C CA . GLN A 1 100 ? -6.496 9.468 -8.531 1.00 83.06 100 GLN A CA 1
ATOM 755 C C . GLN A 1 100 ? -5.884 8.837 -7.271 1.00 83.06 100 GLN A C 1
ATOM 757 O O . GLN A 1 100 ? -4.918 8.084 -7.369 1.00 83.06 100 GLN A O 1
ATOM 762 N N . VAL A 1 101 ? -6.400 9.145 -6.081 1.00 86.31 101 VAL A N 1
ATOM 763 C CA . VAL A 1 101 ? -5.903 8.589 -4.817 1.00 86.31 101 VAL A CA 1
ATOM 764 C C . VAL A 1 101 ? -7.025 7.843 -4.129 1.00 86.31 101 VAL A C 1
ATOM 766 O O . VAL A 1 101 ? -8.118 8.376 -3.954 1.00 86.31 101 VAL A O 1
ATOM 769 N N . GLU A 1 102 ? -6.720 6.630 -3.696 1.00 85.81 102 GLU A N 1
ATOM 770 C CA . GLU A 1 102 ? -7.581 5.848 -2.828 1.00 85.81 102 GLU A CA 1
ATOM 771 C C . GLU A 1 102 ? -6.869 5.601 -1.499 1.00 85.81 102 GLU A C 1
ATOM 773 O O . GLU A 1 102 ? -5.682 5.268 -1.464 1.00 85.81 102 GLU A O 1
ATOM 778 N N . ILE A 1 103 ? -7.590 5.793 -0.397 1.00 87.69 103 ILE A N 1
ATOM 779 C CA . ILE A 1 103 ? -7.038 5.734 0.955 1.00 87.69 103 ILE A CA 1
ATOM 780 C C . ILE A 1 103 ? -7.927 4.829 1.801 1.00 87.69 103 ILE A C 1
ATOM 782 O O . ILE A 1 103 ? -9.142 5.039 1.867 1.00 87.69 103 ILE A O 1
ATOM 786 N N . TYR A 1 104 ? -7.317 3.841 2.453 1.00 87.06 104 TYR A N 1
ATOM 787 C CA . TYR A 1 104 ? -8.022 2.845 3.250 1.00 87.06 104 TYR A CA 1
ATOM 788 C C . TYR A 1 104 ? -7.315 2.547 4.569 1.00 87.06 104 TYR A C 1
ATOM 790 O O . TYR A 1 104 ? -6.090 2.453 4.594 1.00 87.06 104 TYR A O 1
ATOM 798 N N . ILE A 1 105 ? -8.083 2.308 5.633 1.00 85.81 105 ILE A N 1
ATOM 799 C CA . ILE A 1 105 ? -7.602 1.564 6.808 1.00 85.81 105 ILE A CA 1
ATOM 800 C C . ILE A 1 105 ? -8.073 0.123 6.690 1.00 85.81 105 ILE A C 1
ATOM 802 O O . ILE A 1 105 ? -9.218 -0.130 6.316 1.00 85.81 105 ILE A O 1
ATOM 806 N N . VAL A 1 106 ? -7.184 -0.812 7.003 1.00 84.81 106 VAL A N 1
ATOM 807 C CA . VAL A 1 106 ? -7.427 -2.249 6.914 1.00 84.81 106 VAL A CA 1
ATOM 808 C C . VAL A 1 106 ? -6.923 -2.919 8.192 1.00 84.81 106 VAL A C 1
ATOM 810 O O . VAL A 1 106 ? -5.844 -2.581 8.678 1.00 84.81 106 VAL A O 1
ATOM 813 N N . SER A 1 107 ? -7.709 -3.852 8.733 1.00 80.94 107 SER A N 1
ATOM 814 C CA . SER A 1 107 ? -7.279 -4.759 9.807 1.00 80.94 107 SER A CA 1
ATOM 815 C C . SER A 1 107 ? -6.394 -5.866 9.229 1.00 80.94 107 SER A C 1
ATOM 817 O O . SER A 1 107 ? -6.628 -6.319 8.107 1.00 80.94 107 SER A O 1
ATOM 819 N N . ASP A 1 108 ? -5.414 -6.347 9.992 1.00 78.38 108 ASP A N 1
ATOM 820 C CA . ASP A 1 108 ? -4.582 -7.496 9.603 1.00 78.38 108 ASP A CA 1
ATOM 821 C C . ASP A 1 108 ? -5.408 -8.769 9.310 1.00 78.38 108 ASP A C 1
ATOM 823 O O . ASP A 1 108 ? -4.994 -9.615 8.524 1.00 78.38 108 ASP A O 1
ATOM 827 N N . ASN A 1 109 ? -6.624 -8.875 9.856 1.00 76.75 109 ASN A N 1
ATOM 828 C CA . ASN A 1 109 ? -7.523 -10.006 9.607 1.00 76.75 109 ASN A CA 1
ATOM 829 C C . ASN A 1 109 ? -8.321 -9.898 8.291 1.00 76.75 109 ASN A C 1
ATOM 831 O O . ASN A 1 109 ? -8.999 -10.853 7.899 1.00 76.75 109 ASN A O 1
ATOM 835 N N . ASP A 1 110 ? -8.273 -8.760 7.588 1.00 76.00 110 ASP A N 1
ATOM 836 C CA . ASP A 1 110 ? -9.009 -8.593 6.334 1.00 76.00 110 ASP A CA 1
ATOM 837 C C . ASP A 1 110 ? -8.276 -9.274 5.162 1.00 76.00 110 ASP A C 1
ATOM 839 O O . ASP A 1 110 ? -7.065 -9.163 4.960 1.00 76.00 110 ASP A O 1
ATOM 843 N N . THR A 1 111 ? -9.042 -9.989 4.344 1.00 76.12 111 THR A N 1
ATOM 844 C CA . THR A 1 111 ? -8.552 -10.740 3.179 1.00 76.12 111 THR A CA 1
ATOM 845 C C . THR A 1 111 ? -9.218 -10.316 1.874 1.00 76.12 111 THR A C 1
ATOM 847 O O . THR A 1 111 ? -8.870 -10.832 0.813 1.00 76.12 111 THR A O 1
ATOM 850 N N . SER A 1 112 ? -10.170 -9.377 1.917 1.00 75.31 112 SER A N 1
ATOM 851 C CA . SER A 1 112 ? -10.944 -8.960 0.739 1.00 75.31 112 SER A CA 1
ATOM 852 C C . SER A 1 112 ? -11.303 -7.470 0.690 1.00 75.31 112 SER A C 1
ATOM 854 O O . SER A 1 112 ? -12.089 -7.067 -0.164 1.00 75.31 112 SER A O 1
ATOM 856 N N . TYR A 1 113 ? -10.734 -6.648 1.578 1.00 77.81 113 TYR A N 1
ATOM 857 C CA . TYR A 1 113 ? -11.138 -5.256 1.810 1.00 77.81 113 TYR A CA 1
ATOM 858 C C . TYR A 1 113 ? -12.618 -5.128 2.222 1.00 77.81 113 TYR A C 1
ATOM 860 O O . TYR A 1 113 ? -13.227 -4.077 2.017 1.00 77.81 113 TYR A O 1
ATOM 868 N N . LYS A 1 114 ? -13.224 -6.185 2.789 1.00 73.69 114 LYS A N 1
ATOM 869 C CA . LYS A 1 114 ? -14.631 -6.149 3.230 1.00 73.69 114 LYS A CA 1
ATOM 870 C C . LYS A 1 114 ? -14.788 -5.231 4.442 1.00 73.69 114 LYS A C 1
ATOM 872 O O . LYS A 1 114 ? -15.751 -4.465 4.513 1.00 73.69 114 LYS A O 1
ATOM 877 N N . ASN A 1 115 ? -13.819 -5.282 5.353 1.00 72.75 115 ASN A N 1
ATOM 878 C CA . ASN A 1 115 ? -13.794 -4.474 6.568 1.00 72.75 115 ASN A CA 1
ATOM 879 C C . ASN A 1 115 ? -13.041 -3.156 6.345 1.00 72.75 115 ASN A C 1
ATOM 881 O O . ASN A 1 115 ? -13.080 -2.283 7.206 1.00 72.75 115 ASN A O 1
ATOM 885 N N . ALA A 1 116 ? -12.410 -2.976 5.181 1.00 80.31 116 ALA A N 1
ATOM 886 C CA . ALA A 1 116 ? -11.673 -1.768 4.858 1.00 80.31 116 ALA A CA 1
ATOM 887 C C . ALA A 1 116 ? -12.538 -0.511 4.981 1.00 80.31 116 ALA A C 1
ATOM 889 O O . ALA A 1 116 ? -13.683 -0.458 4.521 1.00 80.31 116 ALA A O 1
ATOM 890 N N . TRP A 1 117 ? -11.963 0.521 5.581 1.00 79.19 117 TRP A N 1
ATOM 891 C CA . TRP A 1 117 ? -12.623 1.802 5.753 1.00 79.19 117 TRP A CA 1
ATOM 892 C C . TRP A 1 117 ? -12.030 2.834 4.807 1.00 79.19 117 TRP A C 1
ATOM 894 O O . TRP A 1 117 ? -10.820 3.050 4.806 1.00 79.19 117 TRP A O 1
ATOM 904 N N . ARG A 1 118 ? -12.878 3.445 3.973 1.00 81.12 118 ARG A N 1
ATOM 905 C CA . ARG A 1 118 ? -12.460 4.444 2.985 1.00 81.12 118 ARG A CA 1
ATOM 906 C C . ARG A 1 118 ? -12.310 5.806 3.646 1.00 81.12 118 ARG A C 1
ATOM 908 O O . ARG A 1 118 ? -13.209 6.255 4.350 1.00 81.12 118 ARG A O 1
ATOM 915 N N . LEU A 1 119 ? -11.201 6.475 3.364 1.00 82.88 119 LEU A N 1
ATOM 916 C CA . LEU A 1 119 ? -10.856 7.756 3.974 1.00 82.88 119 LEU A CA 1
ATOM 917 C C . LEU A 1 119 ? -10.965 8.881 2.948 1.00 82.88 119 LEU A C 1
ATOM 919 O O . LEU A 1 119 ? -10.836 8.658 1.745 1.00 82.88 119 LEU A O 1
ATOM 923 N N . THR A 1 120 ? -11.211 10.099 3.428 1.00 80.44 120 THR A N 1
ATOM 924 C CA . THR A 1 120 ? -11.328 11.293 2.575 1.00 80.44 120 THR A CA 1
ATOM 925 C C . THR A 1 120 ? -9.989 12.007 2.432 1.00 80.44 120 THR A C 1
ATOM 927 O O . THR A 1 120 ? -9.666 12.518 1.362 1.00 80.44 120 THR A O 1
ATOM 930 N N . GLY A 1 121 ? -9.191 12.013 3.499 1.00 80.25 121 GLY A N 1
ATOM 931 C CA . GLY A 1 121 ? -7.878 12.636 3.523 1.00 80.25 121 GLY A CA 1
ATOM 932 C C . GLY A 1 121 ? -6.918 11.883 4.428 1.00 80.25 121 GLY A C 1
ATOM 933 O O . GLY A 1 121 ? -7.321 11.211 5.377 1.00 80.25 121 GLY A O 1
ATOM 934 N N . CYS A 1 122 ? -5.631 11.992 4.116 1.00 82.25 122 CYS A N 1
ATOM 935 C CA . CYS A 1 122 ? -4.567 11.519 4.981 1.00 82.25 122 CYS A CA 1
ATOM 936 C C . CYS A 1 122 ? -3.353 12.435 4.851 1.00 82.25 122 CYS A C 1
ATOM 938 O O . CYS A 1 122 ? -2.935 12.777 3.746 1.00 82.25 122 CYS A O 1
ATOM 940 N N . THR A 1 123 ? -2.747 12.764 5.986 1.00 83.62 123 THR A N 1
ATOM 941 C CA . THR A 1 123 ? -1.426 13.382 6.068 1.00 83.62 123 THR A CA 1
ATOM 942 C C . THR A 1 123 ? -0.483 12.412 6.762 1.00 83.62 123 THR A C 1
ATOM 944 O O . THR A 1 123 ? -0.731 12.025 7.900 1.00 83.62 123 THR A O 1
ATOM 947 N N . VAL A 1 124 ? 0.596 12.016 6.084 1.00 80.50 124 VAL A N 1
ATOM 948 C CA . VAL A 1 124 ? 1.679 11.217 6.673 1.00 80.50 124 VAL A CA 1
ATOM 949 C C . VAL A 1 124 ? 2.892 12.121 6.832 1.00 80.50 124 VAL A C 1
ATOM 951 O O . VAL A 1 124 ? 3.458 12.583 5.840 1.00 80.50 124 VAL A O 1
ATOM 954 N N . THR A 1 125 ? 3.297 12.362 8.074 1.00 80.19 125 THR A N 1
ATOM 955 C CA . THR A 1 125 ? 4.456 13.193 8.405 1.00 80.19 125 THR A CA 1
ATOM 956 C C . THR A 1 125 ? 5.502 12.343 9.106 1.00 80.19 125 THR A C 1
ATOM 958 O O . THR A 1 125 ? 5.202 11.650 10.073 1.00 80.19 125 THR A O 1
ATOM 961 N N . SER A 1 126 ? 6.742 12.423 8.631 1.00 72.81 126 SER A N 1
ATOM 962 C CA . SER A 1 126 ? 7.907 11.802 9.258 1.00 72.81 126 SER A CA 1
ATOM 963 C C . SER A 1 126 ? 8.939 12.888 9.519 1.00 72.81 126 SER A C 1
ATOM 965 O O . SER A 1 126 ? 9.353 13.573 8.583 1.00 72.81 126 SER A O 1
ATOM 967 N N . ASP A 1 127 ? 9.368 13.035 10.769 1.00 72.00 127 ASP A N 1
ATOM 968 C CA . ASP A 1 127 ? 10.375 14.035 11.128 1.00 72.00 127 ASP A CA 1
ATOM 969 C C . ASP A 1 127 ? 11.781 13.421 11.158 1.00 72.00 127 ASP A C 1
ATOM 971 O O . ASP A 1 127 ? 12.099 12.587 12.003 1.00 72.00 127 ASP A O 1
ATOM 975 N N . LEU A 1 128 ? 12.639 13.831 10.221 1.00 70.50 128 LEU A N 1
ATOM 976 C CA . LEU A 1 128 ? 14.007 13.323 10.066 1.00 70.50 128 LEU A CA 1
ATOM 977 C C . LEU A 1 128 ? 15.007 14.152 10.881 1.00 70.50 128 LEU A C 1
ATOM 979 O O . LEU A 1 128 ? 16.018 14.637 10.360 1.00 70.50 128 LEU A O 1
ATOM 983 N N . THR A 1 129 ? 14.715 14.327 12.169 1.00 70.00 129 THR A N 1
ATOM 984 C CA . THR A 1 129 ? 15.616 15.020 13.092 1.00 70.00 129 THR A CA 1
ATOM 985 C C . THR A 1 129 ? 16.921 14.248 13.281 1.00 70.00 129 THR A C 1
ATOM 987 O O . THR A 1 129 ? 16.988 13.022 13.190 1.00 70.00 129 THR A O 1
ATOM 990 N N . ARG A 1 130 ? 18.002 14.993 13.518 1.00 70.12 130 ARG A N 1
ATOM 991 C CA . ARG A 1 130 ? 19.350 14.462 13.765 1.00 70.12 130 ARG A CA 1
ATOM 992 C C . ARG A 1 130 ? 19.811 14.871 15.156 1.00 70.12 130 ARG A C 1
ATOM 994 O O . ARG A 1 130 ? 19.443 15.950 15.627 1.00 70.12 130 ARG A O 1
ATOM 1001 N N . GLU A 1 131 ? 20.632 14.040 15.790 1.00 67.38 131 GLU A N 1
ATOM 1002 C CA . GLU A 1 131 ? 21.062 14.241 17.179 1.00 67.38 131 GLU A CA 1
ATOM 1003 C C . GLU A 1 131 ? 21.794 15.569 17.355 1.00 67.38 131 GLU A C 1
ATOM 1005 O O . GLU A 1 131 ? 22.722 15.834 16.594 1.00 67.38 131 GLU A O 1
ATOM 1010 N N . ALA A 1 132 ? 21.411 16.389 18.342 1.00 65.19 132 ALA A N 1
ATOM 1011 C CA . ALA A 1 132 ? 21.997 17.705 18.627 1.00 65.19 132 ALA A CA 1
ATOM 1012 C C . ALA A 1 132 ? 23.500 17.635 18.994 1.00 65.19 132 ALA A C 1
ATOM 1014 O O . ALA A 1 132 ? 23.947 16.686 19.626 1.00 65.19 132 ALA A O 1
ATOM 1015 N N . LEU A 1 133 ? 24.291 18.648 18.607 1.00 61.88 133 LEU A N 1
ATOM 1016 C CA . LEU A 1 133 ? 25.720 18.713 18.947 1.00 61.88 133 LEU A CA 1
ATOM 1017 C C . LEU A 1 133 ? 25.895 18.963 20.451 1.00 61.88 133 LEU A C 1
ATOM 1019 O O . LEU A 1 133 ? 25.464 20.001 20.948 1.00 61.88 133 LEU A O 1
ATOM 1023 N N . ALA A 1 134 ? 26.574 18.051 21.149 1.00 61.72 134 ALA A N 1
ATOM 1024 C CA . ALA A 1 134 ? 27.060 18.291 22.510 1.00 61.72 134 ALA A CA 1
ATOM 1025 C C . ALA A 1 134 ? 28.466 18.931 22.535 1.00 61.72 134 ALA A C 1
ATOM 1027 O O . ALA A 1 134 ? 28.863 19.487 23.556 1.00 61.72 134 ALA A O 1
ATOM 1028 N N . GLU A 1 135 ? 29.212 18.898 21.422 1.00 59.22 135 GLU A N 1
ATOM 1029 C CA . GLU A 1 135 ? 30.603 19.366 21.348 1.00 59.22 135 GLU A CA 1
ATOM 1030 C C . GLU A 1 135 ? 30.901 20.173 20.073 1.00 59.22 135 GLU A C 1
ATOM 1032 O O . GLU A 1 135 ? 30.213 20.062 19.058 1.00 59.22 135 GLU A O 1
ATOM 1037 N N . LEU A 1 136 ? 31.954 20.997 20.140 1.00 56.44 136 LEU A N 1
ATOM 1038 C CA . LEU A 1 136 ? 32.399 21.975 19.137 1.00 56.44 136 LEU A CA 1
ATOM 1039 C C . LEU A 1 136 ? 33.090 21.298 17.921 1.00 56.44 136 LEU A C 1
ATOM 1041 O O . LEU A 1 136 ? 34.253 21.561 17.624 1.00 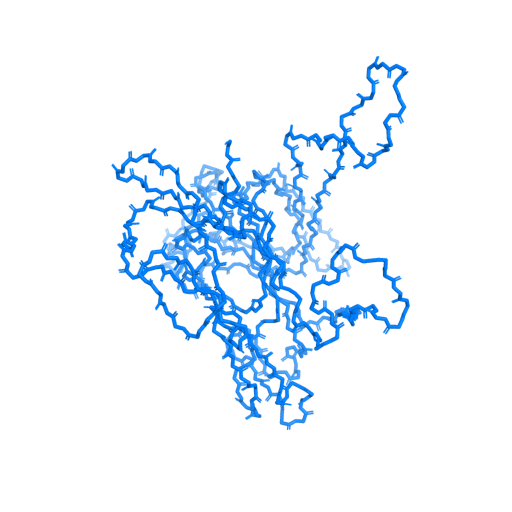56.44 136 LEU A O 1
ATOM 1045 N N . GLY A 1 137 ? 32.411 20.360 17.253 1.00 61.66 137 GLY A N 1
ATOM 1046 C CA . GLY A 1 137 ? 32.930 19.584 16.114 1.00 61.66 137 GLY A CA 1
ATOM 1047 C C . GLY A 1 137 ? 32.488 20.099 14.734 1.00 61.66 137 GLY A C 1
ATOM 1048 O O . GLY A 1 137 ? 31.456 20.752 14.611 1.00 61.66 137 GLY A O 1
ATOM 1049 N N . HIS A 1 138 ? 33.263 19.782 13.683 1.00 61.00 138 HIS A N 1
ATOM 1050 C CA . HIS A 1 138 ? 33.097 20.318 12.313 1.00 61.00 138 HIS A CA 1
ATOM 1051 C C . HIS A 1 138 ? 32.178 19.504 11.378 1.00 61.00 138 HIS A C 1
ATOM 1053 O O . HIS A 1 138 ? 32.096 19.817 10.193 1.00 61.00 138 HIS A O 1
ATOM 1059 N N . LEU A 1 139 ? 31.513 18.449 11.858 1.00 55.38 139 LEU A N 1
ATOM 1060 C CA . LEU A 1 139 ? 30.713 17.590 10.977 1.00 55.38 139 LEU A CA 1
ATOM 1061 C C . LEU A 1 139 ? 29.557 18.365 10.329 1.00 55.38 139 LEU A C 1
ATOM 1063 O O . LEU A 1 139 ? 28.828 19.103 10.997 1.00 55.38 139 LEU A O 1
ATOM 1067 N N . GLY A 1 140 ? 29.383 18.167 9.019 1.00 60.38 140 GLY A N 1
ATOM 1068 C CA . GLY A 1 140 ? 28.289 18.755 8.260 1.00 60.38 140 GLY A CA 1
ATOM 1069 C C . GLY A 1 140 ? 26.924 18.243 8.748 1.00 60.38 140 GLY A C 1
ATOM 1070 O O . GLY A 1 140 ? 26.821 17.120 9.247 1.00 60.38 140 GLY A O 1
ATOM 1071 N N . PRO A 1 141 ? 25.835 19.019 8.594 1.00 59.81 141 PRO A N 1
ATOM 1072 C CA . PRO A 1 141 ? 24.505 18.622 9.066 1.00 59.81 141 PRO A CA 1
ATOM 1073 C C . PRO A 1 141 ? 24.027 17.259 8.539 1.00 59.81 141 PRO A C 1
ATOM 1075 O O . PRO A 1 141 ? 23.342 16.542 9.266 1.00 59.81 141 PRO A O 1
ATOM 1078 N N . TYR A 1 142 ? 24.409 16.896 7.308 1.00 61.22 142 TYR A N 1
ATOM 1079 C CA . TYR A 1 142 ? 24.003 15.654 6.641 1.00 61.22 142 TYR A CA 1
ATOM 1080 C C . TYR A 1 142 ? 24.930 14.454 6.889 1.00 61.22 142 TYR A C 1
ATOM 1082 O O . TYR A 1 142 ? 24.550 13.331 6.548 1.00 61.22 142 TYR A O 1
ATOM 1090 N N . ASP A 1 143 ? 26.054 14.654 7.576 1.00 58.78 143 ASP A N 1
ATOM 1091 C CA . ASP A 1 143 ? 26.987 13.579 7.943 1.00 58.78 143 ASP A CA 1
ATOM 1092 C C . ASP A 1 143 ? 26.677 12.988 9.331 1.00 58.78 143 ASP A C 1
ATOM 1094 O O . ASP A 1 143 ? 27.329 12.052 9.787 1.00 58.78 143 ASP A O 1
ATOM 1098 N N . ARG A 1 144 ? 25.671 13.536 10.027 1.00 65.81 144 ARG A N 1
ATOM 1099 C CA . ARG A 1 144 ? 25.281 13.135 11.389 1.00 65.81 144 ARG A CA 1
ATOM 1100 C C . ARG A 1 144 ? 24.332 11.934 11.391 1.00 65.81 144 ARG A C 1
ATOM 1102 O O . ARG A 1 144 ? 23.483 11.851 10.503 1.00 65.81 144 ARG A O 1
ATOM 1109 N N . PRO A 1 145 ? 24.378 11.056 12.400 1.00 63.25 145 PRO A N 1
ATOM 1110 C CA . PRO A 1 145 ? 23.355 10.030 12.558 1.00 63.25 145 PRO A CA 1
ATOM 1111 C C . PRO A 1 145 ? 21.960 10.658 12.741 1.00 63.25 145 PRO A C 1
ATOM 1113 O O . PRO A 1 145 ? 21.808 11.749 13.299 1.00 63.25 145 PRO A O 1
ATOM 1116 N N . LEU A 1 146 ? 20.939 9.980 12.213 1.00 69.44 146 LEU A N 1
ATOM 1117 C CA . LEU A 1 146 ? 19.534 10.320 12.451 1.00 69.44 146 LEU A CA 1
ATOM 1118 C C . LEU A 1 146 ? 19.158 9.963 13.887 1.00 69.44 146 LEU A C 1
ATOM 1120 O O . LEU A 1 146 ? 19.602 8.937 14.400 1.00 69.44 146 LEU A O 1
ATOM 1124 N N . THR A 1 147 ? 18.310 10.783 14.504 1.00 68.19 147 THR A N 1
ATOM 1125 C CA . THR A 1 147 ? 17.719 10.445 15.795 1.00 68.19 147 THR A CA 1
ATOM 1126 C C . THR A 1 147 ? 16.712 9.322 15.572 1.00 68.19 147 THR A C 1
ATOM 1128 O O . THR A 1 147 ? 15.757 9.473 14.810 1.00 68.19 147 THR A O 1
ATOM 1131 N N . LEU A 1 148 ? 16.940 8.181 16.217 1.00 67.62 148 LEU A N 1
ATOM 1132 C CA . LEU A 1 148 ? 16.008 7.059 16.234 1.00 67.62 148 LEU A CA 1
ATOM 1133 C C . LEU A 1 148 ? 15.335 6.990 17.615 1.00 67.62 148 LEU A C 1
ATOM 1135 O O . LEU A 1 148 ? 16.017 7.212 18.618 1.00 67.62 148 LEU A O 1
ATOM 1139 N N . PRO A 1 149 ? 14.035 6.659 17.708 1.00 67.44 149 PRO A N 1
ATOM 1140 C CA . PRO A 1 149 ? 13.099 6.366 16.615 1.00 67.44 149 PRO A CA 1
ATOM 1141 C C . PRO A 1 149 ? 12.658 7.619 15.831 1.00 67.44 149 PRO A C 1
ATOM 1143 O O . PRO A 1 149 ? 12.511 8.690 16.411 1.00 67.44 149 PRO A O 1
ATOM 1146 N N . ILE A 1 150 ? 12.406 7.468 14.523 1.00 69.19 150 ILE A N 1
ATOM 1147 C CA . ILE A 1 150 ? 11.849 8.534 13.668 1.00 69.19 150 ILE A CA 1
ATOM 1148 C C . ILE A 1 150 ? 10.335 8.587 13.887 1.00 69.19 150 ILE A C 1
ATOM 1150 O O . ILE A 1 150 ? 9.661 7.655 13.466 1.00 69.19 150 ILE A O 1
ATOM 1154 N N . PRO A 1 151 ? 9.766 9.643 14.487 1.00 70.25 151 PRO A N 1
ATOM 1155 C CA . PRO A 1 151 ? 8.330 9.692 14.719 1.00 70.25 151 PRO A CA 1
ATOM 1156 C C . PRO A 1 151 ? 7.575 9.808 13.388 1.00 70.25 151 PRO A C 1
ATOM 1158 O O . PRO A 1 151 ? 7.799 10.746 12.616 1.00 70.25 151 PRO A O 1
ATOM 1161 N N . ILE A 1 152 ? 6.664 8.861 13.147 1.00 75.06 152 ILE A N 1
ATOM 1162 C CA . ILE A 1 152 ? 5.688 8.916 12.056 1.00 75.06 152 ILE A CA 1
ATOM 1163 C C . ILE A 1 152 ? 4.323 9.251 12.650 1.00 75.06 152 ILE A C 1
ATOM 1165 O O . ILE A 1 152 ? 3.754 8.476 13.424 1.00 75.06 152 ILE A O 1
ATOM 1169 N N . THR A 1 153 ? 3.800 10.408 12.259 1.00 77.94 153 THR A N 1
ATOM 1170 C CA . THR A 1 153 ? 2.454 10.856 12.612 1.00 77.94 153 THR A CA 1
ATOM 1171 C C . THR A 1 153 ? 1.565 10.729 11.390 1.00 77.94 153 THR A C 1
ATOM 1173 O O . THR A 1 153 ? 1.899 11.235 10.315 1.00 77.94 153 THR A O 1
ATOM 1176 N N . VAL A 1 154 ? 0.427 10.066 11.564 1.00 80.56 154 VAL A N 1
ATOM 1177 C CA . VAL A 1 154 ? -0.581 9.904 10.522 1.00 80.56 154 VAL A CA 1
ATOM 1178 C C . VAL A 1 154 ? -1.862 10.576 10.996 1.00 80.56 154 VAL A C 1
ATOM 1180 O O . VAL A 1 154 ? -2.402 10.219 12.036 1.00 80.56 154 VAL A O 1
ATOM 1183 N N . THR A 1 155 ? -2.348 11.550 10.238 1.00 82.44 155 THR A N 1
ATOM 1184 C CA . THR A 1 155 ? -3.633 12.213 10.491 1.00 82.44 155 THR A CA 1
ATOM 1185 C C . THR A 1 155 ? -4.591 11.845 9.379 1.00 82.44 155 THR A C 1
ATOM 1187 O O . THR A 1 155 ? -4.226 11.938 8.207 1.00 82.44 155 THR A O 1
ATOM 1190 N N . ILE A 1 156 ? -5.791 11.406 9.741 1.00 82.19 156 ILE A N 1
ATOM 1191 C CA . ILE A 1 156 ? -6.782 10.878 8.809 1.00 82.19 156 ILE A CA 1
ATOM 1192 C C . ILE A 1 156 ? -8.084 11.642 8.987 1.00 82.19 156 ILE A C 1
ATOM 1194 O O . ILE A 1 156 ? -8.560 11.810 10.109 1.00 82.19 156 ILE A O 1
ATOM 1198 N N . ASP A 1 157 ? -8.670 12.038 7.862 1.00 80.44 157 ASP A N 1
ATOM 1199 C CA . ASP A 1 157 ? -9.952 12.726 7.813 1.00 80.44 157 ASP A CA 1
ATOM 1200 C C . ASP A 1 157 ? -11.000 11.841 7.155 1.00 80.44 157 ASP A C 1
ATOM 1202 O O . ASP A 1 157 ? -10.801 11.295 6.058 1.00 80.44 157 ASP A O 1
ATOM 1206 N N . THR A 1 158 ? -12.143 11.731 7.823 1.00 75.81 158 THR A N 1
ATOM 1207 C CA . THR A 1 158 ? -13.284 10.955 7.347 1.00 75.81 158 THR A CA 1
ATOM 1208 C C . THR A 1 158 ? -14.577 11.734 7.491 1.00 75.81 158 THR A C 1
ATOM 1210 O O . THR A 1 158 ? -14.709 12.628 8.330 1.00 75.81 158 THR A O 1
ATOM 1213 N N . THR A 1 159 ? -15.551 11.389 6.652 1.00 74.75 159 THR A N 1
ATOM 1214 C CA . THR A 1 159 ? -16.927 11.842 6.874 1.00 74.75 159 THR A CA 1
ATOM 1215 C C . THR A 1 159 ? -17.427 11.201 8.166 1.00 74.75 159 THR A C 1
ATOM 1217 O O . THR A 1 159 ? -17.176 10.012 8.369 1.00 74.75 159 THR A O 1
ATOM 1220 N N . ALA A 1 160 ? -18.083 11.991 9.025 1.00 62.72 160 ALA A N 1
ATOM 1221 C CA . ALA A 1 160 ? -18.516 11.587 10.364 1.00 62.72 160 ALA A CA 1
ATOM 1222 C C . ALA A 1 160 ? -19.052 10.151 10.385 1.00 62.72 160 ALA A C 1
ATOM 1224 O O . ALA A 1 160 ? -19.988 9.821 9.652 1.00 62.72 160 ALA A O 1
ATOM 1225 N N . GLY A 1 161 ? -18.408 9.302 11.188 1.00 63.00 161 GLY A N 1
ATOM 1226 C CA . GLY A 1 161 ? -18.726 7.887 11.242 1.00 63.00 161 GLY A CA 1
ATOM 1227 C C . GLY A 1 161 ? -19.890 7.572 12.162 1.00 63.00 161 GLY A C 1
ATOM 1228 O O . GLY A 1 161 ? -20.074 8.195 13.206 1.00 63.00 161 GLY A O 1
ATOM 1229 N N . ASP A 1 162 ? -20.675 6.582 11.762 1.00 68.50 162 ASP A N 1
ATOM 1230 C CA . ASP A 1 162 ? -21.677 5.946 12.599 1.00 68.50 162 ASP A CA 1
ATOM 1231 C C . ASP A 1 162 ? -21.113 4.646 13.202 1.00 68.50 162 ASP A C 1
ATOM 1233 O O . ASP A 1 162 ? -19.918 4.341 13.119 1.00 68.50 162 ASP A O 1
ATOM 1237 N N . LEU A 1 163 ? -21.988 3.864 13.830 1.00 73.25 163 LEU A N 1
ATOM 1238 C CA . LEU A 1 163 ? -21.636 2.577 14.421 1.00 73.25 163 LEU A CA 1
ATOM 1239 C C . LEU A 1 163 ? -21.021 1.599 13.393 1.00 73.25 163 LEU A C 1
ATOM 1241 O O . LEU A 1 163 ? -20.228 0.739 13.776 1.00 73.25 163 LEU A O 1
ATOM 1245 N N . GLU A 1 164 ? -21.330 1.745 12.096 1.00 78.06 164 GLU A N 1
ATOM 1246 C CA . GLU A 1 164 ? -20.727 0.939 11.033 1.00 78.06 164 GLU A CA 1
ATOM 1247 C C . GLU A 1 164 ? -19.223 1.202 10.947 1.00 78.06 164 GLU A C 1
ATOM 1249 O O . GLU A 1 164 ? -18.423 0.265 10.950 1.00 78.06 164 GLU A O 1
ATOM 1254 N N . HIS A 1 165 ? -18.816 2.471 10.909 1.00 75.88 165 HIS A N 1
ATOM 1255 C CA . HIS A 1 165 ? -17.403 2.842 10.807 1.00 75.88 165 HIS A CA 1
ATOM 1256 C C . HIS A 1 165 ? -16.612 2.397 12.040 1.00 75.88 165 HIS A C 1
ATOM 1258 O O . HIS A 1 165 ? -15.532 1.821 11.907 1.00 75.88 165 HIS A O 1
ATOM 1264 N N . TRP A 1 166 ? -17.180 2.571 13.233 1.00 75.75 166 TRP A N 1
ATOM 1265 C CA . TRP A 1 166 ? -16.561 2.102 14.474 1.00 75.75 166 TRP A CA 1
ATOM 1266 C C . TRP A 1 166 ? -16.414 0.580 14.524 1.00 75.75 166 TRP A C 1
ATOM 1268 O O . TRP A 1 166 ? -15.394 0.075 14.992 1.00 75.75 166 TRP A O 1
ATOM 1278 N N . SER A 1 167 ? -17.374 -0.168 13.971 1.00 78.00 167 SER A N 1
ATOM 1279 C CA . SER A 1 167 ? -17.288 -1.634 13.928 1.00 78.00 167 SER A CA 1
ATOM 1280 C C . SER A 1 167 ? -16.141 -2.140 13.050 1.00 78.00 167 SER A C 1
ATOM 1282 O O . SER A 1 167 ? -15.579 -3.199 13.323 1.00 78.00 167 SER A O 1
ATOM 1284 N N . ARG A 1 168 ? -15.745 -1.370 12.027 1.00 78.75 168 ARG A N 1
ATOM 1285 C CA . ARG A 1 168 ? -14.594 -1.684 11.166 1.00 78.75 168 ARG A CA 1
ATOM 1286 C C . ARG A 1 168 ? -13.268 -1.506 11.905 1.00 78.75 168 ARG A C 1
ATOM 1288 O O . ARG A 1 168 ? -12.361 -2.307 11.711 1.00 78.75 168 ARG A O 1
ATOM 1295 N N . PHE A 1 169 ? -13.171 -0.506 12.782 1.00 71.88 169 PHE A N 1
ATOM 1296 C CA . PHE A 1 169 ? -11.993 -0.290 13.627 1.00 71.88 169 PHE A CA 1
ATOM 1297 C C . PHE A 1 169 ? -11.813 -1.344 14.714 1.00 71.88 169 PHE A C 1
ATOM 1299 O O . PHE A 1 169 ? -10.688 -1.734 15.007 1.00 71.88 169 PHE A O 1
ATOM 1306 N N . ALA A 1 170 ? -12.921 -1.776 15.309 1.00 76.56 170 ALA A N 1
ATOM 1307 C CA . ALA A 1 170 ? -12.947 -2.788 16.356 1.00 76.56 170 ALA A CA 1
ATOM 1308 C C . ALA A 1 170 ? -12.811 -4.226 15.817 1.00 76.56 170 ALA A C 1
ATOM 1310 O O . ALA A 1 170 ? -12.843 -5.170 16.595 1.00 76.56 170 ALA A O 1
ATOM 1311 N N . ASP A 1 171 ? -12.725 -4.408 14.492 1.00 77.25 171 ASP A N 1
ATOM 1312 C CA . ASP A 1 171 ? -12.802 -5.712 13.813 1.00 77.25 171 ASP A CA 1
ATOM 1313 C C . ASP A 1 171 ? -14.094 -6.506 14.124 1.00 77.25 171 ASP A C 1
ATOM 1315 O O . ASP A 1 171 ? -14.161 -7.730 14.018 1.00 77.25 171 ASP A O 1
ATOM 1319 N N . ARG A 1 172 ? -15.172 -5.787 14.468 1.00 78.69 172 ARG A N 1
ATOM 1320 C CA . ARG A 1 172 ? -16.505 -6.322 14.806 1.00 78.69 172 ARG A CA 1
ATOM 1321 C C . ARG A 1 172 ? -17.537 -6.102 13.698 1.00 78.69 172 ARG A C 1
ATOM 1323 O O . ARG A 1 172 ? -18.735 -6.285 13.911 1.00 78.69 172 ARG A O 1
ATOM 1330 N N . TYR A 1 173 ? -17.094 -5.761 12.485 1.00 80.00 173 TYR A N 1
ATOM 1331 C CA . TYR A 1 173 ? -17.989 -5.505 11.348 1.00 80.00 173 TYR A CA 1
ATOM 1332 C C . TYR A 1 173 ? -18.929 -6.682 11.049 1.00 80.00 173 TYR A C 1
ATOM 1334 O O . TYR A 1 173 ? -20.075 -6.477 10.665 1.00 80.00 173 TYR A O 1
ATOM 1342 N N . SER A 1 174 ? -18.483 -7.922 11.274 1.00 81.12 174 SER A N 1
ATOM 1343 C CA . SER A 1 174 ? -19.328 -9.111 11.091 1.00 81.12 174 SER A CA 1
ATOM 1344 C C . SER A 1 174 ? -20.561 -9.128 12.007 1.00 81.12 174 SER A C 1
ATOM 1346 O O . SER A 1 174 ? -21.631 -9.563 11.583 1.00 81.12 174 SER A O 1
ATOM 1348 N N . GLU A 1 175 ? -20.444 -8.613 13.231 1.00 81.94 175 GLU A N 1
ATOM 1349 C CA . GLU A 1 175 ? -21.551 -8.509 14.184 1.00 81.94 175 GLU A CA 1
ATOM 1350 C C . GLU A 1 175 ? -22.493 -7.351 13.838 1.00 81.94 175 GLU A C 1
ATOM 1352 O O . GLU A 1 175 ? -23.704 -7.446 14.061 1.00 81.94 175 GLU A O 1
ATOM 1357 N N . TYR A 1 176 ? -21.946 -6.263 13.284 1.00 83.25 176 TYR A N 1
ATOM 1358 C CA . TYR A 1 176 ? -22.739 -5.160 12.745 1.00 83.25 176 TYR A CA 1
ATOM 1359 C C . TYR A 1 176 ? -23.565 -5.622 11.533 1.00 83.25 176 TYR A C 1
ATOM 1361 O O . TYR A 1 176 ? -24.781 -5.453 11.526 1.00 83.25 176 TYR A O 1
ATOM 1369 N N . ASP A 1 177 ? -22.934 -6.291 10.560 1.00 83.75 177 ASP A N 1
ATOM 1370 C CA . ASP A 1 177 ? -23.571 -6.844 9.347 1.00 83.75 177 ASP A CA 1
ATOM 1371 C C . ASP A 1 177 ? -24.684 -7.855 9.708 1.00 83.75 177 ASP A C 1
ATOM 1373 O O . ASP A 1 177 ? -25.747 -7.905 9.088 1.00 83.75 177 ASP A O 1
ATOM 1377 N N . ALA A 1 178 ? -24.488 -8.619 10.789 1.00 86.06 178 ALA A N 1
ATOM 1378 C CA . ALA A 1 178 ? -25.479 -9.553 11.323 1.00 86.06 178 ALA A CA 1
ATOM 1379 C C . ALA A 1 178 ? -26.595 -8.897 12.166 1.00 86.06 178 ALA A C 1
ATOM 1381 O O . ALA A 1 178 ? -27.523 -9.595 12.579 1.00 86.06 178 ALA A O 1
ATOM 1382 N N . ASN A 1 179 ? -26.544 -7.582 12.419 1.00 84.56 179 ASN A N 1
ATOM 1383 C CA . ASN A 1 179 ? -27.429 -6.850 13.340 1.00 84.56 179 ASN A CA 1
ATOM 1384 C C . ASN A 1 179 ? -27.453 -7.419 14.773 1.00 84.56 179 ASN A C 1
ATOM 1386 O O . ASN A 1 179 ? -28.457 -7.309 15.480 1.00 84.56 179 ASN A O 1
ATOM 1390 N N . THR A 1 180 ? -26.364 -8.053 15.210 1.00 85.12 180 THR A N 1
ATOM 1391 C CA . THR A 1 180 ? -26.230 -8.614 16.565 1.00 85.12 180 THR A CA 1
ATOM 1392 C C . THR A 1 180 ? -25.409 -7.720 17.487 1.00 85.12 180 THR A C 1
ATOM 1394 O O . THR A 1 180 ? -25.403 -7.922 18.701 1.00 85.12 180 THR A O 1
ATOM 1397 N N . MET A 1 181 ? -24.713 -6.732 16.927 1.00 81.50 181 MET A N 1
ATOM 1398 C CA . MET A 1 181 ? -23.871 -5.821 17.687 1.00 81.50 181 MET A CA 1
ATOM 1399 C C . MET A 1 181 ? -24.719 -4.853 18.514 1.00 81.50 181 MET A C 1
ATOM 1401 O O . MET A 1 181 ? -25.613 -4.184 17.998 1.00 81.50 181 MET A O 1
ATOM 1405 N N . THR A 1 182 ? -24.434 -4.794 19.813 1.00 78.00 182 THR A N 1
ATOM 1406 C CA . THR A 1 182 ? -25.198 -3.970 20.765 1.00 78.00 182 THR A CA 1
ATOM 1407 C C . THR A 1 182 ? -24.413 -2.738 21.210 1.00 78.00 182 THR A C 1
ATOM 1409 O O . THR A 1 182 ? -24.988 -1.664 21.360 1.00 78.00 182 THR A O 1
ATOM 1412 N N . GLU A 1 183 ? -23.098 -2.883 21.380 1.00 79.31 183 GLU A N 1
ATOM 1413 C CA . GLU A 1 183 ? -22.184 -1.818 21.784 1.00 79.31 183 GLU A CA 1
ATOM 1414 C C . GLU A 1 183 ? -20.775 -2.079 21.238 1.00 79.31 183 GLU A C 1
ATOM 1416 O O . GLU A 1 183 ? -20.410 -3.230 20.974 1.00 79.31 183 GLU A O 1
ATOM 1421 N N . ILE A 1 184 ? -20.014 -0.996 21.074 1.00 77.19 184 ILE A N 1
ATOM 1422 C CA . ILE A 1 184 ? -18.568 -0.996 20.842 1.00 77.19 184 ILE A CA 1
ATOM 1423 C C . ILE A 1 184 ? -17.970 -0.184 21.978 1.00 77.19 184 ILE A C 1
ATOM 1425 O O . ILE A 1 184 ? -18.414 0.944 22.221 1.00 77.19 184 ILE A O 1
ATOM 1429 N N . ASP A 1 185 ? -16.983 -0.744 22.663 1.00 76.81 185 ASP A N 1
ATOM 1430 C CA . ASP A 1 185 ? -16.282 -0.046 23.730 1.00 76.81 185 ASP A CA 1
ATOM 1431 C C . ASP A 1 185 ? -14.840 0.323 23.338 1.00 76.81 185 ASP A C 1
ATOM 1433 O O . ASP A 1 185 ? -14.328 0.005 22.261 1.00 76.81 185 ASP A O 1
ATOM 1437 N N . LEU A 1 186 ? -14.171 1.064 24.222 1.00 67.81 186 LEU A N 1
ATOM 1438 C CA . LEU A 1 186 ? -12.775 1.444 24.013 1.00 67.81 186 LEU A CA 1
ATOM 1439 C C . LEU A 1 186 ? -11.835 0.228 24.078 1.00 67.81 186 LEU A C 1
ATOM 1441 O O . LEU A 1 186 ? -10.748 0.275 23.505 1.00 67.81 186 LEU A O 1
ATOM 1445 N N . ALA A 1 187 ? -12.221 -0.844 24.774 1.00 71.12 187 ALA A N 1
ATOM 1446 C CA . ALA A 1 187 ? -11.410 -2.050 24.857 1.00 71.12 187 ALA A CA 1
ATOM 1447 C C . ALA A 1 187 ? -11.382 -2.772 23.505 1.00 71.12 187 ALA A C 1
ATOM 1449 O O . ALA A 1 187 ? -10.302 -3.157 23.073 1.00 71.12 187 ALA A O 1
ATOM 1450 N N . ASP A 1 188 ? -12.513 -2.842 22.802 1.00 72.69 188 ASP A N 1
ATOM 1451 C CA . ASP A 1 188 ? -12.625 -3.355 21.437 1.00 72.69 188 ASP A CA 1
ATOM 1452 C C . ASP A 1 188 ? -11.743 -2.553 20.466 1.00 72.69 188 ASP A C 1
ATOM 1454 O O . ASP A 1 188 ? -11.023 -3.114 19.640 1.00 72.69 188 ASP A O 1
ATOM 1458 N N . LEU A 1 189 ? -11.733 -1.223 20.607 1.00 68.94 189 LEU A N 1
ATOM 1459 C CA . LEU A 1 189 ? -10.901 -0.343 19.784 1.00 68.94 189 LEU A CA 1
ATOM 1460 C C . LEU A 1 189 ? -9.400 -0.525 20.059 1.00 68.94 189 LEU A C 1
ATOM 1462 O O . LEU A 1 189 ? -8.583 -0.489 19.139 1.00 68.94 189 LEU A O 1
ATOM 1466 N N . MET A 1 190 ? -9.024 -0.720 21.326 1.00 66.50 190 MET A N 1
ATOM 1467 C CA . MET A 1 190 ? -7.633 -0.976 21.714 1.00 66.50 190 MET A CA 1
ATOM 1468 C C . MET A 1 190 ? -7.183 -2.416 21.425 1.00 66.50 190 MET A C 1
ATOM 1470 O O . MET A 1 190 ? -5.980 -2.645 21.282 1.00 66.50 190 MET A O 1
ATOM 1474 N N . ALA A 1 191 ? -8.122 -3.361 21.317 1.00 66.31 191 ALA A N 1
ATOM 1475 C CA . ALA A 1 191 ? -7.871 -4.768 21.015 1.00 66.31 191 ALA A CA 1
ATOM 1476 C C . ALA A 1 191 ? -7.555 -5.027 19.536 1.00 66.31 191 ALA A C 1
ATOM 1478 O O . ALA A 1 191 ? -6.991 -6.071 19.223 1.00 66.31 191 ALA A O 1
ATOM 1479 N N . SER A 1 192 ? -7.857 -4.094 18.626 1.00 67.06 192 SER A N 1
ATOM 1480 C CA . SER A 1 192 ? -7.390 -4.190 17.240 1.00 67.06 192 SER A CA 1
ATOM 1481 C C . SER A 1 192 ? -5.862 -4.087 17.206 1.00 67.06 192 SER A C 1
ATOM 1483 O O . SER A 1 192 ? -5.271 -3.003 17.331 1.00 67.06 192 SER A O 1
ATOM 1485 N N . GLU A 1 193 ? -5.198 -5.243 17.116 1.00 62.03 193 GLU A N 1
ATOM 1486 C CA . GLU A 1 193 ? -3.767 -5.322 17.385 1.00 62.03 193 GLU A CA 1
ATOM 1487 C C . GLU A 1 193 ? -2.919 -4.678 16.285 1.00 62.03 193 GLU A C 1
ATOM 1489 O O . GLU A 1 193 ? -1.927 -4.057 16.654 1.00 62.03 193 GLU A O 1
ATOM 1494 N N . ASP A 1 194 ? -3.361 -4.641 15.019 1.00 74.50 194 ASP A N 1
ATOM 1495 C CA . ASP A 1 194 ? -2.581 -4.080 13.905 1.00 74.50 194 ASP A CA 1
ATOM 1496 C C . ASP A 1 194 ? -3.441 -3.474 12.781 1.00 74.50 194 ASP A C 1
ATOM 1498 O O . ASP A 1 194 ? -3.775 -4.120 11.786 1.00 74.50 194 ASP A O 1
ATOM 1502 N N . LEU A 1 195 ? -3.765 -2.182 12.911 1.00 80.31 195 LEU A N 1
ATOM 1503 C CA . LEU A 1 195 ? -4.354 -1.407 11.817 1.00 80.31 195 LEU A CA 1
ATOM 1504 C C . LEU A 1 195 ? -3.269 -0.967 10.827 1.00 80.31 195 LEU A C 1
ATOM 1506 O O . LEU A 1 195 ? -2.181 -0.528 11.219 1.00 80.31 195 LEU A O 1
ATOM 1510 N N . LYS A 1 196 ? -3.593 -1.032 9.534 1.00 84.38 196 LYS A N 1
ATOM 1511 C CA . LYS A 1 196 ? -2.715 -0.622 8.433 1.00 84.38 196 LYS A CA 1
ATOM 1512 C C . LYS A 1 196 ? -3.387 0.443 7.582 1.00 84.38 196 LYS A C 1
ATOM 1514 O O . LYS A 1 196 ? -4.529 0.271 7.161 1.00 84.38 196 LYS A O 1
ATOM 1519 N N . LEU A 1 197 ? -2.669 1.523 7.293 1.00 86.19 197 LEU A N 1
ATOM 1520 C CA . LEU A 1 197 ? -3.077 2.519 6.304 1.00 86.19 197 LEU A CA 1
ATOM 1521 C C . LEU A 1 197 ? -2.519 2.103 4.952 1.00 86.19 197 LEU A C 1
ATOM 1523 O O . LEU A 1 197 ? -1.320 1.869 4.817 1.00 86.19 197 LEU A O 1
ATOM 1527 N N . VAL A 1 198 ? -3.380 2.087 3.945 1.00 86.62 198 VAL A N 1
ATOM 1528 C CA . VAL A 1 198 ? -3.026 1.817 2.557 1.00 86.62 198 VAL A CA 1
ATOM 1529 C C . VAL A 1 198 ? -3.425 3.022 1.716 1.00 86.62 198 VAL A C 1
ATOM 1531 O O . VAL A 1 198 ? -4.601 3.372 1.647 1.00 86.62 198 VAL A O 1
ATOM 1534 N N . VAL A 1 199 ? -2.451 3.637 1.049 1.00 87.75 199 VAL A N 1
ATOM 1535 C CA . VAL A 1 199 ? -2.672 4.698 0.060 1.00 87.75 199 VAL A CA 1
ATOM 1536 C C . VAL A 1 199 ? -2.283 4.164 -1.309 1.00 87.75 199 VAL A C 1
ATOM 1538 O O . VAL A 1 199 ? -1.123 3.817 -1.537 1.00 87.75 199 VAL A O 1
ATOM 1541 N N . LYS A 1 200 ? -3.238 4.115 -2.233 1.00 87.25 200 LYS A N 1
ATOM 1542 C CA . LYS A 1 200 ? -3.021 3.727 -3.627 1.00 87.25 200 LYS A CA 1
ATOM 1543 C C . LYS A 1 200 ? -3.137 4.951 -4.522 1.00 87.25 200 LYS A C 1
ATOM 1545 O O . LYS A 1 200 ? -4.083 5.725 -4.402 1.00 87.25 200 LYS A O 1
ATOM 1550 N N . VAL A 1 201 ? -2.162 5.127 -5.408 1.00 86.50 201 VAL A N 1
ATOM 1551 C CA . VAL A 1 201 ? -2.125 6.228 -6.378 1.00 86.50 201 VAL A CA 1
ATOM 1552 C C . VAL A 1 201 ? -2.284 5.665 -7.781 1.00 86.50 201 VAL A C 1
ATOM 1554 O O . VAL A 1 201 ? -1.503 4.808 -8.194 1.00 86.50 201 VAL A O 1
ATOM 1557 N N . PHE A 1 202 ? -3.264 6.174 -8.511 1.00 85.44 202 PHE A N 1
ATOM 1558 C CA . PHE A 1 202 ? -3.640 5.799 -9.870 1.00 85.44 202 PHE A CA 1
ATOM 1559 C C . PHE A 1 202 ? -3.276 6.903 -10.862 1.00 85.44 202 PHE A C 1
ATOM 1561 O O . PHE A 1 202 ? -2.945 8.024 -10.468 1.00 85.44 202 PHE A O 1
ATOM 1568 N N . ALA A 1 203 ? -3.298 6.578 -12.154 1.00 82.69 203 ALA A N 1
ATOM 1569 C CA . ALA A 1 203 ? -2.958 7.542 -13.195 1.00 82.69 203 ALA A CA 1
ATOM 1570 C C . ALA A 1 203 ? -4.195 8.284 -13.703 1.00 82.69 203 ALA A C 1
ATOM 1572 O O . ALA A 1 203 ? -4.112 9.475 -13.987 1.00 82.69 203 ALA A O 1
ATOM 1573 N N . GLN A 1 204 ? -5.331 7.600 -13.807 1.00 82.62 204 GLN A N 1
ATOM 1574 C CA . GLN A 1 204 ? -6.597 8.184 -14.250 1.00 82.62 204 GLN A CA 1
ATOM 1575 C C . GLN A 1 204 ? -7.435 8.630 -13.052 1.00 82.62 204 GLN A C 1
ATOM 1577 O O . GLN A 1 204 ? -7.249 8.142 -11.934 1.00 82.62 204 GLN A O 1
ATOM 1582 N N . THR A 1 205 ? -8.372 9.554 -13.243 1.00 85.88 205 THR A N 1
ATOM 1583 C CA . THR A 1 205 ? -9.401 9.781 -12.214 1.00 85.88 205 THR A CA 1
ATOM 1584 C C . THR A 1 205 ? -10.367 8.592 -12.165 1.00 85.88 205 THR A C 1
ATOM 1586 O O . THR A 1 205 ? -10.437 7.786 -13.091 1.00 85.88 205 THR A O 1
ATOM 1589 N N . ASP A 1 206 ? -11.089 8.428 -11.062 1.00 82.50 206 ASP A N 1
ATOM 1590 C CA . ASP A 1 206 ? -12.151 7.423 -10.922 1.00 82.50 206 ASP A CA 1
ATOM 1591 C C . ASP A 1 206 ? -13.282 7.611 -11.944 1.00 82.50 206 ASP A C 1
ATOM 1593 O O . ASP A 1 206 ? -13.826 6.627 -12.451 1.00 82.50 206 ASP A O 1
ATOM 1597 N N . GLU A 1 207 ? -13.583 8.860 -12.307 1.00 84.94 207 GLU A N 1
ATOM 1598 C CA . GLU A 1 207 ? -14.508 9.197 -13.394 1.00 84.94 207 GLU A CA 1
ATOM 1599 C C . GLU A 1 207 ? -14.011 8.692 -14.757 1.00 84.94 207 GLU A C 1
ATOM 1601 O O .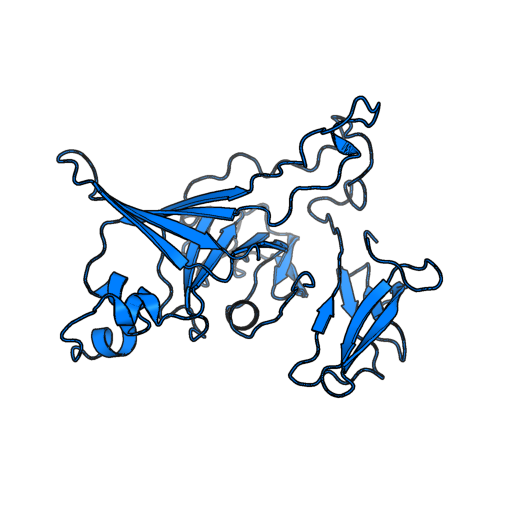 GLU A 1 207 ? -14.756 8.028 -15.478 1.00 84.94 207 GLU A O 1
ATOM 1606 N N . GLU A 1 208 ? -12.746 8.956 -15.098 1.00 85.12 208 GLU A N 1
ATOM 1607 C CA . GLU A 1 208 ? -12.128 8.508 -16.354 1.00 85.12 208 GLU A CA 1
ATOM 1608 C C . GLU A 1 208 ? -12.009 6.981 -16.420 1.00 85.12 208 GLU A C 1
ATOM 1610 O O . GLU A 1 208 ? -12.234 6.377 -17.469 1.00 85.12 208 GLU A O 1
ATOM 1615 N N . ALA A 1 209 ? -11.683 6.351 -15.290 1.00 83.44 209 ALA A N 1
ATOM 1616 C CA . ALA A 1 209 ? -11.553 4.904 -15.178 1.00 83.44 209 ALA A CA 1
ATOM 1617 C C . ALA A 1 209 ? -12.907 4.173 -15.101 1.00 83.44 209 ALA A C 1
ATOM 1619 O O . ALA A 1 209 ? -12.945 2.938 -15.128 1.00 83.44 209 ALA A O 1
ATOM 1620 N N . GLY A 1 210 ? -14.018 4.912 -14.988 1.00 84.19 210 GLY A N 1
ATOM 1621 C CA . GLY A 1 210 ? -15.376 4.373 -14.945 1.00 84.19 210 GLY A CA 1
ATOM 1622 C C . GLY A 1 210 ? -15.697 3.553 -13.691 1.00 84.19 210 GLY A C 1
ATOM 1623 O O . GLY A 1 210 ? -16.561 2.674 -13.747 1.00 84.19 210 GLY A O 1
ATOM 1624 N N . GLY A 1 211 ? -15.007 3.792 -12.570 1.00 83.94 211 GLY A N 1
ATOM 1625 C CA . GLY A 1 211 ? -15.202 3.024 -11.340 1.00 83.94 211 GLY A CA 1
ATOM 1626 C C . GLY A 1 211 ? -14.164 3.291 -10.247 1.00 83.94 211 GLY A C 1
ATOM 1627 O O . GLY A 1 211 ? -13.309 4.158 -10.371 1.00 83.94 211 GLY A O 1
ATOM 1628 N N . THR A 1 212 ? -14.230 2.509 -9.162 1.00 81.69 212 THR A N 1
ATOM 1629 C CA . THR A 1 212 ? -13.266 2.553 -8.040 1.00 81.69 212 THR A CA 1
ATOM 1630 C C . THR A 1 212 ? -12.693 1.165 -7.745 1.00 81.69 212 THR A C 1
ATOM 1632 O O . THR A 1 212 ? -13.318 0.144 -8.063 1.00 81.69 212 THR A O 1
ATOM 1635 N N . GLY A 1 213 ? -11.500 1.114 -7.151 1.00 79.62 213 GLY A N 1
ATOM 1636 C CA . GLY A 1 213 ? -10.781 -0.111 -6.810 1.00 79.62 213 GLY A CA 1
ATOM 1637 C C . GLY A 1 213 ? -10.616 -1.070 -7.993 1.00 79.62 213 GLY A C 1
ATOM 1638 O O . GLY A 1 213 ? -10.152 -0.699 -9.068 1.00 79.62 213 GLY A O 1
ATOM 1639 N N . ALA A 1 214 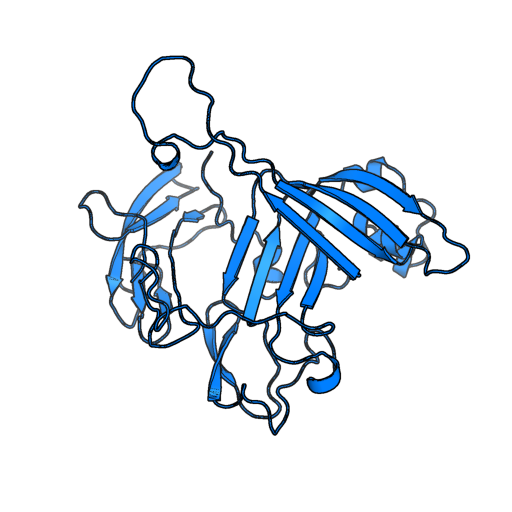? -11.036 -2.326 -7.819 1.00 82.69 214 ALA A N 1
ATOM 1640 C CA . ALA A 1 214 ? -10.909 -3.362 -8.849 1.00 82.69 214 ALA A CA 1
ATOM 1641 C C . ALA A 1 214 ? -11.762 -3.125 -10.111 1.00 82.69 214 ALA A C 1
ATOM 1643 O O . ALA A 1 214 ? -11.545 -3.792 -11.121 1.00 82.69 214 ALA A O 1
ATOM 1644 N N . ASN A 1 215 ? -12.721 -2.193 -10.061 1.00 86.19 215 ASN A N 1
ATOM 1645 C CA . ASN A 1 215 ? -13.594 -1.867 -11.191 1.00 86.19 215 ASN A CA 1
ATOM 1646 C C . ASN A 1 215 ? -13.028 -0.764 -12.096 1.00 86.19 215 ASN A C 1
ATOM 1648 O O . ASN A 1 215 ? -13.644 -0.457 -13.114 1.00 86.19 215 ASN A O 1
ATOM 1652 N N . ARG A 1 216 ? -11.883 -0.175 -11.735 1.00 89.38 216 ARG A N 1
ATOM 1653 C CA . ARG A 1 216 ? -11.192 0.829 -12.548 1.00 89.38 216 ARG A CA 1
ATOM 1654 C C . ARG A 1 216 ? -10.656 0.198 -13.825 1.00 89.38 216 ARG A C 1
ATOM 1656 O O . ARG A 1 216 ? -10.033 -0.866 -13.771 1.00 89.38 216 ARG A O 1
ATOM 1663 N N . LYS A 1 217 ? -10.872 0.850 -14.965 1.00 91.50 217 LYS A N 1
ATOM 1664 C CA . LYS A 1 217 ? -10.412 0.375 -16.272 1.00 91.50 217 LYS A CA 1
ATOM 1665 C C . LYS A 1 217 ? -9.573 1.414 -16.988 1.00 91.50 217 LYS A C 1
ATOM 1667 O O . LYS A 1 217 ? -9.838 2.606 -16.893 1.00 91.50 217 LYS A O 1
ATOM 1672 N N . VAL A 1 218 ? -8.613 0.936 -17.769 1.00 88.69 218 VAL A N 1
ATOM 1673 C CA . VAL A 1 218 ? -7.838 1.771 -18.678 1.00 88.69 218 VAL A CA 1
ATOM 1674 C C . VAL A 1 218 ? -8.763 2.285 -19.777 1.00 88.69 218 VAL A C 1
ATOM 1676 O O . VAL A 1 218 ? -9.288 1.493 -20.570 1.00 88.69 218 VAL A O 1
ATOM 1679 N N . ALA A 1 219 ? -8.974 3.603 -19.817 1.00 87.50 219 ALA A N 1
ATOM 1680 C CA . ALA A 1 219 ? -9.805 4.228 -20.846 1.00 87.50 219 ALA A CA 1
ATOM 1681 C C . ALA A 1 219 ? -9.230 3.967 -22.251 1.00 87.50 219 ALA A C 1
ATOM 1683 O O . ALA A 1 219 ? -8.021 3.807 -22.424 1.00 87.50 219 ALA A O 1
ATOM 1684 N N . ALA A 1 220 ? -10.098 3.907 -23.263 1.00 86.69 220 ALA A N 1
ATOM 1685 C CA . ALA A 1 220 ? -9.716 3.510 -24.623 1.00 86.69 220 ALA A CA 1
ATOM 1686 C C . ALA A 1 220 ? -8.732 4.478 -25.308 1.00 86.69 220 ALA A C 1
ATOM 1688 O O . ALA A 1 220 ? -8.044 4.095 -26.251 1.00 86.69 220 ALA A O 1
ATOM 1689 N N . ASP A 1 221 ? -8.671 5.712 -24.826 1.00 84.94 221 ASP A N 1
ATOM 1690 C CA . ASP A 1 221 ? -7.830 6.823 -25.260 1.00 84.94 221 ASP A CA 1
ATOM 1691 C C . ASP A 1 221 ? -6.784 7.220 -24.202 1.00 84.94 221 ASP A C 1
ATOM 1693 O O . ASP A 1 221 ? -6.171 8.279 -24.298 1.00 84.94 221 ASP A O 1
ATOM 1697 N N . SER A 1 222 ? -6.566 6.370 -23.195 1.00 82.56 222 SER A N 1
ATOM 1698 C CA . SER A 1 222 ? -5.622 6.632 -22.111 1.00 82.56 222 SER A CA 1
ATOM 1699 C C . SER A 1 222 ? -4.167 6.538 -22.574 1.00 82.56 222 SER A C 1
ATOM 1701 O O . SER A 1 222 ? -3.760 5.552 -23.194 1.00 82.56 222 SER A O 1
ATOM 1703 N N . ASP A 1 223 ? -3.345 7.497 -22.143 1.00 81.44 223 ASP A N 1
ATOM 1704 C CA . ASP A 1 223 ? -1.882 7.471 -22.302 1.00 81.44 223 ASP A CA 1
ATOM 1705 C C . ASP A 1 223 ? -1.218 6.293 -21.565 1.00 81.44 223 ASP A C 1
ATOM 1707 O O . ASP A 1 223 ? -0.036 6.004 -21.769 1.00 81.44 223 ASP A O 1
ATOM 1711 N N . LEU A 1 224 ? -1.971 5.592 -20.708 1.00 81.19 224 LEU A N 1
ATOM 1712 C CA . LEU A 1 224 ? -1.532 4.351 -20.081 1.00 81.19 224 LEU A CA 1
ATOM 1713 C C . LEU A 1 224 ? -1.365 3.209 -21.080 1.00 81.19 224 LEU A C 1
ATOM 1715 O O . LEU A 1 224 ? -0.603 2.289 -20.796 1.00 81.19 224 LEU A O 1
ATOM 1719 N N . ILE A 1 225 ? -2.049 3.226 -22.224 1.00 82.50 225 ILE A N 1
ATOM 1720 C CA . ILE A 1 225 ? -1.971 2.133 -23.198 1.00 82.50 225 ILE A CA 1
ATOM 1721 C C . ILE A 1 225 ? -0.525 1.991 -23.695 1.00 82.50 225 ILE A C 1
ATOM 1723 O O . ILE A 1 225 ? 0.091 2.939 -24.174 1.00 82.50 225 ILE A O 1
ATOM 1727 N N . GLY A 1 226 ? 0.034 0.784 -23.578 1.00 77.62 226 GLY A N 1
ATOM 1728 C CA . GLY A 1 226 ? 1.438 0.510 -23.899 1.00 77.62 226 GLY A CA 1
ATOM 1729 C C . GLY A 1 226 ? 2.429 0.840 -22.775 1.00 77.62 226 GLY A C 1
ATOM 1730 O O . GLY A 1 226 ? 3.603 0.483 -22.885 1.00 77.62 226 GLY A O 1
ATOM 1731 N N . GLN A 1 227 ? 1.979 1.452 -21.675 1.00 78.31 227 GLN A N 1
ATOM 1732 C CA . GLN A 1 227 ? 2.799 1.676 -20.486 1.00 78.31 227 GLN A CA 1
ATOM 1733 C C . GLN A 1 227 ? 2.873 0.421 -19.619 1.00 78.31 227 GLN A C 1
ATOM 1735 O O . GLN A 1 227 ? 1.970 -0.420 -19.594 1.00 78.31 227 GLN A O 1
ATOM 1740 N N . ALA A 1 228 ? 3.978 0.296 -18.884 1.00 77.31 228 ALA A N 1
ATOM 1741 C CA . ALA A 1 228 ? 4.177 -0.816 -17.971 1.00 77.31 228 ALA A CA 1
ATOM 1742 C C . ALA A 1 228 ? 3.417 -0.602 -16.658 1.00 77.31 228 ALA A C 1
ATOM 1744 O O . ALA A 1 228 ? 3.517 0.459 -16.044 1.00 77.31 228 ALA A O 1
ATOM 1745 N N . TYR A 1 229 ? 2.758 -1.652 -16.180 1.00 78.88 229 TYR A N 1
ATOM 1746 C CA . TYR A 1 229 ? 2.200 -1.705 -14.832 1.00 78.88 229 TYR A CA 1
ATOM 1747 C C . TYR A 1 229 ? 2.897 -2.770 -13.997 1.00 78.88 229 TYR A C 1
ATOM 1749 O O . TYR A 1 229 ? 3.577 -3.652 -14.526 1.00 78.88 229 TYR A O 1
ATOM 1757 N N . TRP A 1 230 ? 2.723 -2.673 -12.684 1.00 78.44 230 TRP A N 1
ATOM 1758 C CA . TRP A 1 230 ? 3.270 -3.606 -11.709 1.00 78.44 230 TRP A CA 1
ATOM 1759 C C . TRP A 1 230 ? 2.139 -4.092 -10.818 1.00 78.44 230 TRP A C 1
ATOM 1761 O O . TRP A 1 230 ? 1.447 -3.277 -10.218 1.00 78.44 230 TRP A O 1
ATOM 1771 N N . HIS A 1 231 ? 1.958 -5.405 -10.742 1.00 80.69 231 HIS A N 1
ATOM 1772 C CA . HIS A 1 231 ? 0.954 -6.039 -9.896 1.00 80.69 231 HIS A CA 1
ATOM 1773 C C . HIS A 1 231 ? 1.600 -7.194 -9.137 1.00 80.69 231 HIS A C 1
ATOM 1775 O O . HIS A 1 231 ? 2.095 -8.136 -9.758 1.00 80.69 231 HIS A O 1
ATOM 1781 N N . ASN A 1 232 ? 1.650 -7.112 -7.805 1.00 78.38 232 ASN A N 1
ATOM 1782 C CA . ASN A 1 232 ? 2.337 -8.088 -6.945 1.00 78.38 232 ASN A CA 1
ATOM 1783 C C . ASN A 1 232 ? 3.782 -8.379 -7.400 1.00 78.38 232 ASN A C 1
ATOM 1785 O O . ASN A 1 232 ? 4.238 -9.522 -7.420 1.00 78.38 232 ASN A O 1
ATOM 1789 N N . GLY A 1 233 ? 4.493 -7.339 -7.844 1.00 68.94 233 GLY A N 1
ATOM 1790 C CA . GLY A 1 233 ? 5.861 -7.455 -8.361 1.00 68.94 233 GLY A CA 1
ATOM 1791 C C . GLY A 1 233 ? 5.982 -8.063 -9.765 1.00 68.94 233 GLY A C 1
ATOM 1792 O O . GLY A 1 233 ? 7.098 -8.226 -10.254 1.00 68.94 233 GLY A O 1
ATOM 1793 N N . VAL A 1 234 ? 4.871 -8.375 -10.438 1.00 72.50 234 VAL A N 1
ATOM 1794 C CA . VAL A 1 234 ? 4.857 -8.821 -11.837 1.00 72.50 234 VAL A CA 1
ATOM 1795 C C . VAL A 1 234 ? 4.623 -7.626 -12.750 1.00 72.50 234 VAL A C 1
ATOM 1797 O O . VAL A 1 234 ? 3.654 -6.883 -12.586 1.00 72.50 234 VAL A O 1
ATOM 1800 N N . ARG A 1 235 ? 5.513 -7.453 -13.730 1.00 77.75 235 ARG A N 1
ATOM 1801 C CA . ARG A 1 235 ? 5.377 -6.436 -14.770 1.00 77.75 235 ARG A CA 1
ATOM 1802 C C . ARG A 1 235 ? 4.397 -6.900 -15.843 1.00 77.75 235 ARG A C 1
ATOM 1804 O O . ARG A 1 235 ? 4.550 -7.992 -16.383 1.00 77.75 235 ARG A O 1
ATOM 1811 N N . GLY A 1 236 ? 3.456 -6.038 -16.195 1.00 79.38 236 GLY A N 1
ATOM 1812 C CA . GLY A 1 236 ? 2.617 -6.182 -17.380 1.00 79.38 236 GLY A CA 1
ATOM 1813 C C . GLY A 1 236 ? 2.664 -4.931 -18.249 1.00 79.38 236 GLY A C 1
ATOM 1814 O O . GLY A 1 236 ? 3.435 -4.001 -17.994 1.00 79.38 236 GLY A O 1
ATOM 1815 N N . THR A 1 237 ? 1.852 -4.905 -19.298 1.00 86.25 237 THR A N 1
ATOM 1816 C CA . THR A 1 237 ? 1.673 -3.737 -20.167 1.00 86.25 237 THR A CA 1
ATOM 1817 C C . THR A 1 237 ? 0.188 -3.508 -20.351 1.00 86.25 237 THR A C 1
ATOM 1819 O O . THR A 1 237 ? -0.534 -4.458 -20.639 1.00 86.25 237 THR A O 1
ATOM 1822 N N . TYR A 1 238 ? -0.261 -2.274 -20.154 1.00 85.69 238 TYR A N 1
ATOM 1823 C CA . TYR A 1 238 ? -1.674 -1.942 -20.267 1.00 85.69 238 TYR A CA 1
ATOM 1824 C C . TYR A 1 238 ? -2.160 -2.009 -21.712 1.00 85.69 238 TYR A C 1
ATOM 1826 O O . TYR A 1 238 ? -1.509 -1.505 -22.633 1.00 85.69 238 TYR A O 1
ATOM 1834 N N . THR A 1 239 ? -3.361 -2.547 -21.880 1.00 90.06 239 THR A N 1
ATOM 1835 C CA . THR A 1 239 ? -4.179 -2.436 -23.084 1.00 90.06 239 THR A CA 1
ATOM 1836 C C . THR A 1 239 ? -5.531 -1.795 -22.754 1.00 90.06 239 THR A C 1
ATOM 1838 O O . THR A 1 239 ? -5.934 -1.699 -21.594 1.00 90.06 239 THR A O 1
ATOM 1841 N N . ALA A 1 240 ? -6.226 -1.282 -23.771 1.00 89.44 240 ALA A N 1
ATOM 1842 C CA . ALA A 1 240 ? -7.516 -0.624 -23.582 1.00 89.44 240 ALA A CA 1
ATOM 1843 C C . ALA A 1 240 ? -8.545 -1.581 -22.956 1.00 89.44 240 ALA A C 1
ATOM 1845 O O . ALA A 1 240 ? -8.759 -2.685 -23.456 1.00 89.44 240 ALA A O 1
ATOM 1846 N N . GLY A 1 241 ? -9.224 -1.132 -21.899 1.00 87.31 241 GLY A N 1
ATOM 1847 C CA . GLY A 1 241 ? -10.224 -1.927 -21.184 1.00 87.31 241 GLY A CA 1
ATOM 1848 C C . GLY A 1 241 ? -9.662 -2.888 -20.133 1.00 87.31 241 GLY A C 1
ATOM 1849 O O . GLY A 1 241 ? -10.463 -3.487 -19.408 1.00 87.31 241 GLY A O 1
ATOM 1850 N N . ASP A 1 242 ? -8.335 -3.001 -20.006 1.00 89.94 242 ASP A N 1
ATOM 1851 C CA . ASP A 1 242 ? -7.711 -3.702 -18.884 1.00 89.94 242 ASP A CA 1
ATOM 1852 C C . ASP A 1 242 ? -8.062 -3.028 -17.558 1.00 89.94 242 ASP A C 1
ATOM 1854 O O . ASP A 1 242 ? -8.405 -1.845 -17.508 1.00 89.94 242 ASP A O 1
ATOM 1858 N N . ARG A 1 243 ? -7.943 -3.778 -16.461 1.00 89.81 243 ARG A N 1
ATOM 1859 C CA . ARG A 1 243 ? -8.015 -3.197 -15.119 1.00 89.81 243 ARG A CA 1
ATOM 1860 C C . ARG A 1 243 ? -6.866 -2.204 -14.931 1.00 89.81 243 ARG A C 1
ATOM 1862 O O . ARG A 1 243 ? -5.716 -2.536 -15.205 1.00 89.81 243 ARG A O 1
ATOM 1869 N N . GLU A 1 244 ? -7.174 -1.018 -14.414 1.00 87.50 244 GLU A N 1
ATOM 1870 C CA . GLU A 1 244 ? -6.148 -0.072 -13.974 1.00 87.50 244 GLU A CA 1
ATOM 1871 C C . GLU A 1 244 ? -5.569 -0.534 -12.628 1.00 87.50 244 GLU A C 1
ATOM 1873 O O . GLU A 1 244 ? -6.299 -0.838 -11.680 1.00 87.50 244 GLU A O 1
ATOM 1878 N N . TYR A 1 245 ? -4.245 -0.581 -12.545 1.00 87.38 245 TYR A N 1
ATOM 1879 C CA . TYR A 1 245 ? -3.494 -0.892 -11.336 1.00 87.38 245 TYR A CA 1
ATOM 1880 C C . TYR A 1 245 ? -2.869 0.379 -10.758 1.00 87.38 245 TYR A C 1
ATOM 1882 O O . TYR A 1 245 ? -2.466 1.290 -11.486 1.00 87.38 245 TYR A O 1
ATOM 1890 N N . ALA A 1 246 ? -2.751 0.427 -9.431 1.00 84.56 246 ALA A N 1
ATOM 1891 C CA . ALA A 1 246 ? -2.059 1.514 -8.756 1.00 84.56 246 ALA A CA 1
ATOM 1892 C C . ALA A 1 246 ? -0.608 1.622 -9.258 1.00 84.56 246 ALA A C 1
ATOM 1894 O O . ALA A 1 246 ? 0.115 0.635 -9.378 1.00 84.56 246 ALA A O 1
ATOM 1895 N N . LEU A 1 247 ? -0.157 2.842 -9.534 1.00 79.62 247 LEU A N 1
ATOM 1896 C CA . LEU A 1 247 ? 1.231 3.142 -9.884 1.00 79.62 247 LEU A CA 1
ATOM 1897 C C . LEU A 1 247 ? 2.145 3.036 -8.660 1.00 79.62 247 LEU A C 1
ATOM 1899 O O . LEU A 1 247 ? 3.320 2.667 -8.763 1.00 79.62 247 LEU A O 1
ATOM 1903 N N . LYS A 1 248 ? 1.601 3.376 -7.491 1.00 79.75 248 LYS A N 1
ATOM 1904 C CA . LYS A 1 248 ? 2.306 3.372 -6.215 1.00 79.75 248 LYS A CA 1
ATOM 1905 C C . LYS A 1 248 ? 1.351 2.986 -5.098 1.00 79.75 248 LYS A C 1
ATOM 1907 O O . LYS A 1 248 ? 0.237 3.504 -5.032 1.00 79.75 248 LYS A O 1
ATOM 1912 N N . THR A 1 249 ? 1.844 2.145 -4.201 1.00 80.38 249 THR A N 1
ATOM 1913 C CA . THR A 1 249 ? 1.154 1.763 -2.973 1.00 80.38 249 THR A CA 1
ATOM 1914 C C . THR A 1 249 ? 2.019 2.167 -1.785 1.00 80.38 249 THR A C 1
ATOM 1916 O O . THR A 1 249 ? 3.182 1.774 -1.697 1.00 80.38 249 THR A O 1
ATOM 1919 N N . ILE A 1 250 ? 1.475 2.987 -0.891 1.00 82.44 250 ILE A N 1
ATOM 1920 C CA . ILE A 1 250 ? 2.104 3.374 0.373 1.00 82.44 250 ILE A CA 1
ATOM 1921 C C . ILE A 1 250 ? 1.383 2.623 1.483 1.00 82.44 250 ILE A C 1
ATOM 1923 O O . ILE A 1 250 ? 0.153 2.606 1.515 1.00 82.44 250 ILE A O 1
ATOM 1927 N N . ILE A 1 251 ? 2.145 2.001 2.373 1.00 82.44 251 ILE A N 1
ATOM 1928 C CA . ILE A 1 251 ? 1.618 1.219 3.487 1.00 82.44 251 ILE A CA 1
ATOM 1929 C C . ILE A 1 251 ? 2.242 1.754 4.770 1.00 82.44 251 ILE A C 1
ATOM 1931 O O . ILE A 1 251 ? 3.465 1.863 4.850 1.00 82.44 251 ILE A O 1
ATOM 1935 N N . VAL A 1 252 ? 1.411 2.085 5.755 1.00 81.88 252 VAL A N 1
ATOM 1936 C CA . VAL A 1 252 ? 1.851 2.376 7.125 1.00 81.88 252 VAL A CA 1
ATOM 1937 C C . VAL A 1 252 ? 1.282 1.305 8.035 1.00 81.88 252 VAL A C 1
ATOM 1939 O O . VAL A 1 252 ? 0.065 1.134 8.085 1.00 81.88 252 VAL A O 1
ATOM 1942 N N . GLU A 1 253 ? 2.148 0.582 8.732 1.00 79.62 253 GLU A N 1
ATOM 1943 C CA . GLU A 1 253 ? 1.746 -0.496 9.637 1.00 79.62 253 GLU A CA 1
ATOM 1944 C C . GLU A 1 253 ? 1.721 -0.040 11.098 1.00 79.62 253 GLU A C 1
ATOM 1946 O O . GLU A 1 253 ? 2.210 1.042 11.444 1.00 79.62 253 GLU A O 1
ATOM 1951 N N . HIS A 1 254 ? 1.154 -0.892 11.957 1.00 78.81 254 HIS A N 1
ATOM 1952 C CA . HIS A 1 254 ? 1.146 -0.721 13.409 1.00 78.81 254 HIS A CA 1
ATOM 1953 C C . HIS A 1 254 ? 0.515 0.604 13.854 1.00 78.81 254 HIS A C 1
ATOM 1955 O O . HIS A 1 254 ? 1.023 1.293 14.742 1.00 78.81 254 HIS A O 1
ATOM 1961 N N . LEU A 1 255 ? -0.589 0.990 13.210 1.00 78.56 255 LEU A N 1
ATOM 1962 C CA . LEU A 1 255 ? -1.300 2.209 13.562 1.00 78.56 255 LEU A CA 1
ATOM 1963 C C . LEU A 1 255 ? -2.073 2.012 14.858 1.00 78.56 255 LEU A C 1
ATOM 1965 O O . LEU A 1 255 ? -2.894 1.104 14.991 1.00 78.56 255 LEU A O 1
ATOM 1969 N N . LYS A 1 256 ? -1.839 2.922 15.799 1.00 78.12 256 LYS A N 1
ATOM 1970 C CA . LYS A 1 256 ? -2.603 3.036 17.037 1.00 78.12 256 LYS A CA 1
ATOM 1971 C C . LYS A 1 256 ? -3.217 4.421 17.122 1.00 78.12 256 LYS A C 1
ATOM 1973 O O . LYS A 1 256 ? -2.523 5.417 16.906 1.00 78.12 256 LYS A O 1
ATOM 1978 N N . ILE A 1 257 ? -4.512 4.464 17.424 1.00 77.50 257 ILE A N 1
ATOM 1979 C CA . ILE A 1 257 ? -5.258 5.710 17.616 1.00 77.50 257 ILE A CA 1
ATOM 1980 C C . ILE A 1 257 ? -4.684 6.421 18.840 1.00 77.50 257 ILE A C 1
ATOM 1982 O O . ILE A 1 257 ? -4.494 5.806 19.890 1.00 77.50 257 ILE A O 1
ATOM 1986 N N . THR A 1 258 ? -4.386 7.708 18.698 1.00 76.94 258 THR A N 1
ATOM 1987 C CA . THR A 1 258 ? -3.866 8.538 19.791 1.00 76.94 258 THR A CA 1
ATOM 1988 C C . THR A 1 258 ? -4.820 9.632 20.215 1.00 76.94 258 THR A C 1
ATOM 1990 O O . THR A 1 258 ? -4.834 10.001 21.387 1.00 76.94 258 THR A O 1
ATOM 1993 N N . ASP A 1 259 ? -5.595 10.154 19.276 1.00 76.50 259 ASP A N 1
ATOM 1994 C CA . ASP A 1 259 ? -6.573 11.197 19.516 1.00 76.50 259 ASP A CA 1
ATOM 1995 C C . ASP A 1 259 ? -7.704 11.130 18.488 1.00 76.50 259 ASP A C 1
ATOM 1997 O O . ASP A 1 259 ? -7.602 10.539 17.409 1.00 76.50 259 ASP A O 1
ATOM 2001 N N . GLU A 1 260 ? -8.810 11.748 18.873 1.00 75.44 260 GLU A N 1
ATOM 2002 C CA . GLU A 1 260 ? -9.985 11.935 18.049 1.00 75.44 260 GLU A CA 1
ATOM 2003 C C . GLU A 1 260 ? -10.463 13.371 18.245 1.00 75.44 260 GLU A C 1
ATOM 2005 O O . GLU A 1 260 ? -10.551 13.872 19.371 1.00 75.44 260 GLU A O 1
ATOM 2010 N N . ALA A 1 261 ? -10.777 14.034 17.139 1.00 75.44 261 ALA A N 1
ATOM 2011 C CA . ALA A 1 261 ? -11.390 15.345 17.126 1.00 75.44 261 ALA A CA 1
ATOM 2012 C C . ALA A 1 261 ? -12.648 15.309 16.258 1.00 75.44 261 ALA A C 1
ATOM 2014 O O . ALA A 1 261 ? -12.627 14.887 15.100 1.00 75.44 261 ALA A O 1
ATOM 2015 N N . TYR A 1 262 ? -13.750 15.801 16.815 1.00 68.06 262 TYR A N 1
ATOM 2016 C CA . TYR A 1 262 ? -15.014 15.934 16.107 1.00 68.06 262 TYR A CA 1
ATOM 2017 C C . TYR A 1 262 ? -15.318 17.409 15.870 1.00 68.06 262 TYR A C 1
ATOM 2019 O O . TYR A 1 262 ? -15.360 18.197 16.818 1.00 68.06 262 TYR A O 1
ATOM 2027 N N . THR A 1 263 ? -15.547 17.783 14.611 1.00 67.62 263 THR A N 1
ATOM 2028 C CA . THR A 1 263 ? -15.963 19.142 14.255 1.00 67.62 263 THR A CA 1
ATOM 2029 C C . THR A 1 263 ? -17.302 19.091 13.536 1.00 67.62 263 THR A C 1
ATOM 2031 O O . THR A 1 263 ? -17.425 18.536 12.444 1.00 67.62 263 THR A O 1
ATOM 2034 N N . LEU A 1 264 ? -18.313 19.703 14.152 1.00 59.16 264 LEU A N 1
ATOM 2035 C CA . LEU A 1 264 ? -19.621 19.916 13.546 1.00 59.16 264 LEU A CA 1
ATOM 2036 C C . LEU A 1 264 ? -19.722 21.377 13.107 1.00 59.16 264 LEU A C 1
ATOM 2038 O O . LEU A 1 264 ? -19.925 22.262 13.937 1.00 59.16 264 LEU A O 1
ATOM 2042 N N . ASP A 1 265 ? -19.574 21.620 11.809 1.00 60.53 265 ASP A N 1
ATOM 2043 C CA . ASP A 1 265 ? -19.851 22.922 11.208 1.00 60.53 265 ASP A CA 1
ATOM 2044 C C . ASP A 1 265 ? -21.260 22.907 10.596 1.00 60.53 265 ASP A C 1
ATOM 2046 O O . ASP A 1 265 ? -21.654 21.956 9.926 1.00 60.53 265 ASP A O 1
ATOM 2050 N N . MET A 1 266 ? -22.039 23.964 10.827 1.00 52.91 266 MET A N 1
ATOM 2051 C CA . MET A 1 266 ? -23.395 24.111 10.289 1.00 52.91 266 MET A CA 1
ATOM 2052 C C . MET A 1 266 ? -23.419 24.499 8.798 1.00 52.91 266 MET A C 1
ATOM 2054 O O . MET A 1 266 ? -24.503 24.610 8.223 1.00 52.91 266 MET A O 1
ATOM 2058 N N . GLY A 1 267 ? -22.253 24.723 8.176 1.00 54.62 267 GLY A N 1
ATOM 2059 C CA . GLY A 1 267 ? -22.109 25.047 6.751 1.00 54.62 267 GLY A CA 1
ATOM 2060 C C . GLY A 1 267 ? -21.329 24.029 5.906 1.00 54.62 267 GLY A C 1
ATOM 2061 O O . GLY A 1 267 ? -21.290 24.186 4.686 1.00 54.62 267 GLY A O 1
ATOM 2062 N N . ALA A 1 268 ? -20.726 23.003 6.515 1.00 60.72 268 ALA A N 1
ATOM 2063 C CA . ALA A 1 268 ? -19.903 21.993 5.842 1.00 60.72 268 ALA A CA 1
ATOM 2064 C C . ALA A 1 268 ? -20.269 20.569 6.303 1.00 60.72 268 ALA A C 1
ATOM 2066 O O . ALA A 1 268 ? -21.003 20.388 7.272 1.00 60.72 268 ALA A O 1
ATOM 2067 N N . ASN A 1 269 ? -19.774 19.543 5.602 1.00 64.50 269 ASN A N 1
ATOM 2068 C CA . ASN A 1 269 ? -19.986 18.153 6.016 1.00 64.50 269 ASN A CA 1
ATOM 2069 C C . ASN A 1 269 ? -19.375 17.907 7.405 1.00 64.50 269 ASN A C 1
ATOM 2071 O O . ASN A 1 269 ? -18.239 18.311 7.668 1.00 64.50 269 ASN A O 1
ATOM 2075 N N . ALA A 1 270 ? -20.110 17.201 8.269 1.00 67.94 270 ALA A N 1
ATOM 2076 C CA . ALA A 1 270 ? -19.591 16.755 9.557 1.00 67.94 270 ALA A CA 1
ATOM 2077 C C . ALA A 1 270 ? -18.347 15.885 9.318 1.00 67.94 270 ALA A C 1
ATOM 2079 O O . ALA A 1 270 ? -18.420 14.854 8.643 1.00 67.94 270 ALA A O 1
ATOM 2080 N N . THR A 1 271 ? -17.205 16.340 9.829 1.00 71.50 271 THR A N 1
ATOM 2081 C CA . THR A 1 271 ? -15.904 15.700 9.616 1.00 71.50 271 THR A CA 1
ATOM 2082 C C . THR A 1 271 ? -15.362 15.241 10.958 1.00 71.50 271 THR A C 1
ATOM 2084 O O . THR A 1 271 ? -15.439 15.959 11.960 1.00 71.50 271 THR A O 1
ATOM 2087 N N . GLN A 1 272 ? -14.829 14.027 10.966 1.00 75.19 272 GLN A N 1
ATOM 2088 C CA . GLN A 1 272 ? -14.192 13.424 12.123 1.00 75.19 272 GLN A CA 1
ATOM 2089 C C . GLN A 1 272 ? -12.739 13.134 11.762 1.00 75.19 272 GLN A C 1
ATOM 2091 O O . GLN A 1 272 ? -12.456 12.457 10.765 1.00 75.19 272 GLN A O 1
ATOM 2096 N N . THR A 1 273 ? -11.837 13.688 12.564 1.00 79.69 273 THR A N 1
ATOM 2097 C CA . THR A 1 273 ? -10.394 13.580 12.372 1.00 79.69 273 THR A CA 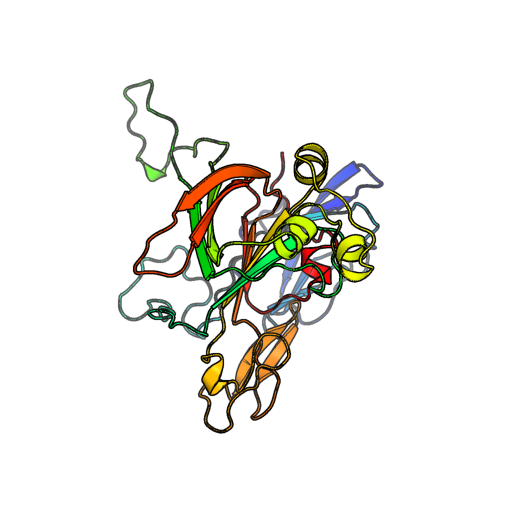1
ATOM 2098 C C . THR A 1 273 ? -9.825 12.667 13.444 1.00 79.69 273 THR A C 1
ATOM 2100 O O . THR A 1 273 ? -10.078 12.852 14.635 1.00 79.69 273 THR A O 1
ATOM 2103 N N . PHE A 1 274 ? -9.027 11.700 13.011 1.00 77.00 274 PHE A N 1
ATOM 2104 C CA . PHE A 1 274 ? -8.345 10.747 13.875 1.00 77.00 274 PHE A CA 1
ATOM 2105 C C . PHE A 1 274 ? -6.840 10.902 13.693 1.00 77.00 274 PHE A C 1
ATOM 2107 O O . PHE A 1 274 ? -6.344 10.903 12.559 1.00 77.00 274 PHE A O 1
ATOM 2114 N N . GLY A 1 275 ? -6.099 11.021 14.790 1.00 78.00 275 GLY A N 1
ATOM 2115 C CA . GLY A 1 275 ? -4.648 10.928 14.750 1.00 78.00 275 GLY A CA 1
ATOM 2116 C C . GLY A 1 275 ? -4.179 9.553 15.193 1.00 78.00 275 GLY A C 1
ATOM 2117 O O . GLY A 1 275 ? -4.678 8.946 16.145 1.00 78.00 275 GLY A O 1
ATOM 2118 N N . PHE A 1 276 ? -3.186 9.065 14.464 1.00 78.62 276 PHE A N 1
ATOM 2119 C CA . PHE A 1 276 ? -2.539 7.790 14.689 1.00 78.62 276 PHE A CA 1
ATOM 2120 C C . PHE A 1 276 ? -1.037 7.987 14.853 1.00 78.62 276 PHE A C 1
ATOM 2122 O O . PHE A 1 276 ? -0.407 8.828 14.198 1.00 78.62 276 PHE A O 1
ATOM 2129 N N . ARG A 1 277 ? -0.444 7.129 15.680 1.00 75.31 277 ARG A N 1
ATOM 2130 C CA . ARG A 1 277 ? 1.003 6.905 15.708 1.00 75.31 277 ARG A CA 1
ATOM 2131 C C . ARG A 1 277 ? 1.314 5.513 15.184 1.00 75.31 277 ARG A C 1
ATOM 2133 O O . ARG A 1 277 ? 0.568 4.573 15.443 1.00 75.31 277 ARG A O 1
ATOM 2140 N N . SER A 1 278 ? 2.422 5.408 14.460 1.00 74.44 278 SER A N 1
ATOM 2141 C CA . SER A 1 278 ? 2.982 4.145 13.969 1.00 74.44 278 SER A CA 1
ATOM 2142 C C . SER A 1 278 ? 4.359 3.913 14.588 1.00 74.44 278 SER A C 1
ATOM 2144 O O . SER A 1 278 ? 5.084 4.867 14.876 1.00 74.44 278 SER A O 1
ATOM 2146 N N . THR A 1 279 ? 4.745 2.650 14.763 1.00 66.12 279 THR A N 1
ATOM 2147 C CA . THR A 1 279 ? 6.063 2.224 15.268 1.00 66.12 279 THR A CA 1
ATOM 2148 C C . THR A 1 279 ? 7.177 2.232 14.206 1.00 66.12 279 THR A C 1
ATOM 2150 O O . THR A 1 279 ? 8.144 1.487 14.327 1.00 66.12 279 THR A O 1
ATOM 2153 N N . ASN A 1 280 ? 7.098 3.147 13.231 1.00 61.91 280 ASN A N 1
ATOM 2154 C CA . ASN A 1 280 ? 8.097 3.451 12.186 1.00 61.91 280 ASN A CA 1
ATOM 2155 C C . ASN A 1 280 ? 8.078 2.569 10.928 1.00 61.91 280 ASN A C 1
ATOM 2157 O O . ASN A 1 280 ? 8.999 2.661 10.110 1.00 61.91 280 ASN A O 1
ATOM 2161 N N . ASP A 1 281 ? 7.032 1.772 10.729 1.00 71.69 281 ASP A N 1
ATOM 2162 C CA . ASP A 1 281 ? 6.920 0.903 9.559 1.00 71.69 281 ASP A CA 1
ATOM 2163 C C . ASP A 1 281 ? 6.124 1.599 8.448 1.00 71.69 281 ASP A C 1
ATOM 2165 O O . ASP A 1 281 ? 4.897 1.532 8.374 1.00 71.69 281 ASP A O 1
ATOM 2169 N N . LEU A 1 282 ? 6.863 2.308 7.589 1.00 75.38 282 LEU A N 1
ATOM 2170 C CA . LEU A 1 282 ? 6.375 2.959 6.373 1.00 75.38 282 LEU A CA 1
ATOM 2171 C C . LEU A 1 282 ? 7.039 2.327 5.150 1.00 75.38 282 LEU A C 1
ATOM 2173 O O . LEU A 1 282 ? 8.262 2.378 4.986 1.00 75.38 282 LEU A O 1
ATOM 2177 N N . TYR A 1 283 ? 6.215 1.824 4.238 1.00 74.50 283 TYR A N 1
ATOM 2178 C CA . TYR A 1 283 ? 6.645 1.204 2.995 1.00 74.50 283 TYR A CA 1
ATOM 2179 C C . TYR A 1 283 ? 6.091 1.958 1.800 1.00 74.50 283 TYR A C 1
ATOM 2181 O O . TYR A 1 283 ? 4.921 2.329 1.761 1.00 74.50 283 TYR A O 1
ATOM 2189 N N . VAL A 1 284 ? 6.936 2.152 0.790 1.00 75.75 284 VAL A N 1
ATOM 2190 C CA . VAL A 1 284 ? 6.524 2.687 -0.506 1.00 75.75 284 VAL A CA 1
ATOM 2191 C C . VAL A 1 284 ? 6.890 1.664 -1.563 1.00 75.75 284 VAL A C 1
ATOM 2193 O O . VAL A 1 284 ? 8.067 1.403 -1.807 1.00 75.75 284 VAL A O 1
ATOM 2196 N N . VAL A 1 285 ? 5.871 1.085 -2.185 1.00 71.19 285 VAL A N 1
ATOM 2197 C CA . VAL A 1 285 ? 6.005 0.043 -3.197 1.00 71.19 285 VAL A CA 1
ATOM 2198 C C . VAL A 1 285 ? 5.596 0.598 -4.556 1.00 71.19 285 VAL A C 1
ATOM 2200 O O . VAL A 1 285 ? 4.626 1.347 -4.686 1.00 71.19 285 VAL A O 1
ATOM 2203 N N . LYS A 1 286 ? 6.366 0.243 -5.587 1.00 72.25 286 LYS A N 1
ATOM 2204 C CA . LYS A 1 286 ? 6.010 0.516 -6.979 1.00 72.25 286 LYS A CA 1
ATOM 2205 C C . LYS A 1 286 ? 4.964 -0.500 -7.432 1.00 72.25 286 LYS A C 1
ATOM 2207 O O . LYS A 1 286 ? 5.220 -1.700 -7.360 1.00 72.25 286 LYS A O 1
ATOM 2212 N N . GLY A 1 287 ? 3.848 -0.016 -7.962 1.00 74.50 287 GLY A N 1
ATOM 2213 C CA . GLY A 1 287 ? 2.752 -0.857 -8.427 1.00 74.50 287 GLY A CA 1
ATOM 2214 C C . GLY A 1 287 ? 1.645 -1.088 -7.411 1.00 74.50 287 GLY A C 1
ATOM 2215 O O . GLY A 1 287 ? 1.658 -0.554 -6.297 1.00 74.50 287 GLY A O 1
ATOM 2216 N N . ASP A 1 288 ? 0.703 -1.924 -7.832 1.00 79.56 288 ASP A N 1
ATOM 2217 C CA . ASP A 1 288 ? -0.410 -2.400 -7.030 1.00 79.56 288 ASP A CA 1
ATOM 2218 C C . ASP A 1 288 ? -0.017 -3.656 -6.252 1.00 79.56 288 ASP A C 1
ATOM 2220 O O . ASP A 1 288 ? 0.735 -4.516 -6.731 1.00 79.56 288 ASP A O 1
ATOM 2224 N N . LEU A 1 289 ? -0.557 -3.743 -5.043 1.00 79.69 289 LEU A N 1
ATOM 2225 C CA . LEU A 1 289 ? -0.443 -4.892 -4.161 1.00 79.69 289 LEU A CA 1
ATOM 2226 C C . LEU A 1 289 ? -1.841 -5.374 -3.787 1.00 79.69 289 LEU A C 1
ATOM 2228 O O . LEU A 1 289 ? -2.686 -4.589 -3.336 1.00 79.69 289 LEU A O 1
ATOM 2232 N N . ASP A 1 290 ? -2.058 -6.677 -3.941 1.00 82.94 290 ASP A N 1
ATOM 2233 C CA . ASP A 1 290 ? -3.243 -7.336 -3.410 1.00 82.94 290 ASP A CA 1
ATOM 2234 C C . ASP A 1 290 ? -3.218 -7.340 -1.882 1.00 82.94 290 ASP A C 1
ATOM 2236 O O . ASP A 1 290 ? -2.158 -7.383 -1.253 1.00 82.94 290 ASP A O 1
ATOM 2240 N N . ILE A 1 291 ? -4.409 -7.353 -1.281 1.00 79.25 291 ILE A N 1
ATOM 2241 C CA . ILE A 1 291 ? -4.577 -7.315 0.174 1.00 79.25 291 ILE A CA 1
ATOM 2242 C C . ILE A 1 291 ? -3.810 -8.424 0.888 1.00 79.25 291 ILE A C 1
ATOM 2244 O O . ILE A 1 291 ? -3.233 -8.159 1.931 1.00 79.25 291 ILE A O 1
ATOM 2248 N N . THR A 1 292 ? -3.704 -9.620 0.303 1.00 77.50 292 THR A N 1
ATOM 2249 C CA . THR A 1 292 ? -2.927 -10.715 0.894 1.00 77.50 292 THR A CA 1
ATOM 2250 C C . THR A 1 292 ? -1.479 -10.302 1.135 1.00 77.50 292 THR A C 1
ATOM 2252 O O . THR A 1 292 ? -0.946 -10.584 2.193 1.00 77.50 292 THR A O 1
ATOM 2255 N N . TYR A 1 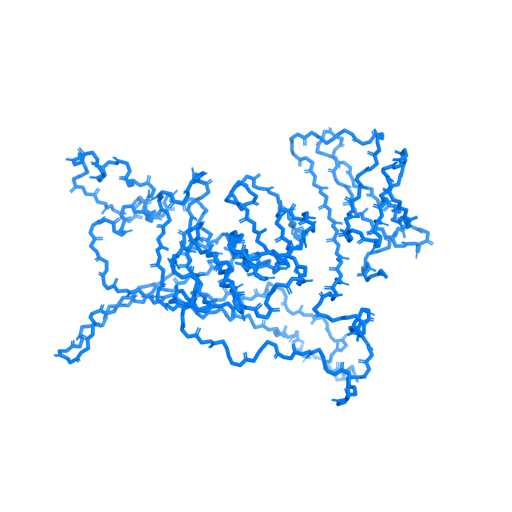293 ? -0.854 -9.551 0.226 1.00 75.06 293 TYR A N 1
ATOM 2256 C CA . TYR A 1 293 ? 0.517 -9.064 0.415 1.00 75.06 293 TYR A CA 1
ATOM 2257 C C . TYR A 1 293 ? 0.631 -7.946 1.456 1.00 75.06 293 TYR A C 1
ATOM 2259 O O . TYR A 1 293 ? 1.728 -7.684 1.946 1.00 75.06 293 TYR A O 1
ATOM 2267 N N . ILE A 1 294 ? -0.487 -7.299 1.785 1.00 75.81 294 ILE A N 1
ATOM 2268 C CA . ILE A 1 294 ? -0.582 -6.238 2.787 1.00 75.81 294 ILE A CA 1
ATOM 2269 C C . ILE A 1 294 ? -0.853 -6.836 4.172 1.00 75.81 294 ILE A C 1
ATOM 2271 O O . ILE A 1 294 ? -0.272 -6.374 5.148 1.00 75.81 294 ILE A O 1
ATOM 2275 N N . THR A 1 295 ? -1.693 -7.867 4.283 1.00 72.88 295 THR A N 1
ATOM 2276 C CA . THR A 1 295 ? -2.109 -8.458 5.565 1.00 72.88 295 THR A CA 1
ATOM 2277 C C . THR A 1 295 ? -1.324 -9.716 5.946 1.00 72.88 295 THR A C 1
ATOM 2279 O O . THR A 1 295 ? -1.023 -9.917 7.111 1.00 72.88 295 THR A O 1
ATOM 2282 N N . SER A 1 296 ? -0.820 -10.516 5.001 1.00 61.91 296 SER A N 1
ATOM 2283 C CA . SER A 1 296 ? -0.100 -11.767 5.314 1.00 61.91 296 SER A CA 1
ATOM 2284 C C . SER A 1 296 ? 1.381 -11.591 5.693 1.00 61.91 296 SER A C 1
ATOM 2286 O O . SER A 1 296 ? 2.167 -12.533 5.583 1.00 61.91 296 SER A O 1
ATOM 2288 N N . GLY A 1 297 ? 1.794 -10.397 6.122 1.00 52.22 297 GLY A N 1
ATOM 2289 C CA . GLY A 1 297 ? 3.101 -10.192 6.743 1.00 52.22 297 GLY A CA 1
ATOM 2290 C C . GLY A 1 297 ? 4.318 -10.419 5.840 1.00 52.22 297 GLY A C 1
ATOM 2291 O O . GLY A 1 297 ? 5.330 -10.918 6.338 1.00 52.22 297 GLY A O 1
ATOM 2292 N N . ASN A 1 298 ? 4.285 -10.004 4.565 1.00 46.22 298 ASN A N 1
ATOM 2293 C CA . ASN A 1 298 ? 5.514 -9.825 3.774 1.00 46.22 298 ASN A CA 1
ATOM 2294 C C . ASN A 1 298 ? 6.310 -8.626 4.317 1.00 46.22 298 ASN A C 1
ATOM 2296 O O . ASN A 1 298 ? 6.345 -7.527 3.770 1.00 46.22 298 ASN A O 1
ATOM 2300 N N . LYS A 1 299 ? 6.923 -8.885 5.469 1.00 47.53 299 LYS A N 1
ATOM 2301 C CA . LYS A 1 299 ? 7.647 -7.983 6.350 1.00 47.53 299 LYS A CA 1
ATOM 2302 C C . LYS A 1 299 ? 8.972 -7.592 5.706 1.00 47.53 299 LYS A C 1
ATOM 2304 O O . LYS A 1 299 ? 9.972 -8.276 5.906 1.00 47.53 299 LYS A O 1
ATOM 2309 N N . VAL A 1 300 ? 9.040 -6.444 5.033 1.00 40.41 300 VAL A N 1
ATOM 2310 C CA . VAL A 1 300 ? 10.328 -5.742 4.859 1.00 40.41 300 VAL A CA 1
ATOM 2311 C C . VAL A 1 300 ? 10.659 -5.027 6.175 1.00 40.41 300 VAL A C 1
ATOM 2313 O O . VAL A 1 300 ? 10.837 -3.820 6.213 1.00 40.41 300 VAL A O 1
ATOM 2316 N N . ARG A 1 301 ? 10.717 -5.750 7.299 1.00 36.53 301 ARG A N 1
ATOM 2317 C CA . ARG A 1 301 ? 11.026 -5.128 8.594 1.00 36.53 301 ARG A CA 1
ATOM 2318 C C . ARG A 1 301 ? 12.443 -4.559 8.549 1.00 36.53 301 ARG A C 1
ATOM 2320 O O . ARG A 1 301 ? 13.387 -5.246 8.168 1.00 36.53 301 ARG A O 1
ATOM 2327 N N . ARG A 1 302 ? 12.625 -3.296 8.933 1.00 25.17 302 ARG A N 1
ATOM 2328 C CA . ARG A 1 302 ? 13.954 -2.833 9.346 1.00 25.17 302 ARG A CA 1
ATOM 2329 C C . ARG A 1 302 ? 14.258 -3.499 10.686 1.00 25.17 302 ARG A C 1
ATOM 2331 O O . ARG A 1 302 ? 13.383 -3.589 11.539 1.00 25.17 302 ARG A O 1
ATOM 2338 N N . ASN A 1 303 ? 15.469 -4.031 10.817 1.00 29.81 303 ASN A N 1
ATOM 2339 C CA . ASN A 1 303 ? 15.932 -4.662 12.047 1.00 29.81 303 ASN A CA 1
ATOM 2340 C C . ASN A 1 303 ? 15.765 -3.721 13.249 1.00 29.81 303 ASN A C 1
ATOM 2342 O O . ASN A 1 303 ? 16.040 -2.523 13.145 1.00 29.81 303 ASN A O 1
ATOM 2346 N N . SER A 1 304 ? 15.353 -4.332 14.361 1.00 29.16 304 SER A N 1
ATOM 2347 C CA . SER A 1 304 ? 15.777 -3.992 15.722 1.00 29.16 304 SER A CA 1
ATOM 2348 C C . SER A 1 304 ? 17.295 -3.919 15.839 1.00 29.16 304 SER A C 1
ATOM 2350 O O . SER A 1 304 ? 17.938 -4.829 15.263 1.00 29.16 304 SER A O 1
#

Secondary structure (DSSP, 8-state):
--B--B-TTSSBEEEEEETTTTEEEEEEEEE-SS--SSSEEEETTTTEEEPPTT--PPTT-EEE--B----SSTT-TT-TTS---TTS------SPPTTSEEEEEEETT-SSSSS-EE-SEEEEEE---BPPP-S-----GGGSPBPSS--EEEEEEEE---HHHHHHHTT-HHHHHTT------HHHHHH---EEEEEEE-SS-TTTTTSSGGG-B--TT-TTTT-EEEETTEEEE--TTSBP--SEEEEEEEEEEEEEEEE--SSS--EEEEEEEESS-EEEEESB--HHHHHTT---PPP-

pLDDT: mean 72.82, std 13.17, range [25.17, 91.5]

Sequence (304 aa):
MGFLRTDENGARGVTFYDDSEGEMYNVAVVSGTSAATNTFVYDPSNHRLYAPTSLTMAAGDKVFALYAADGYTSATENKYFEILDSVNRPDSVGAIRQGQVEIYIVSDNDTSYKNAWRLTGCTVTSDLTREALAELGHLGPYDRPLTLPIPITVTIDTTAGDLEHWSRFADRYSEYDANTMTEIDLADLMASEDLKLVVKVFAQTDEEAGGTGANRKVAADSDLIGQAYWHNGVRGTYTAGDREYALKTIIVEHLKITDEAYTLDMGANATQTFGFRSTNDLYVVKGDLDITYITSGNKVRRNS

Foldseek 3Di:
DFWPDAAPVRARWKWKADPVVRDIHTAHEDEDDDAAAGHWYQDPVWRDTHDHPVDDDDPPMAIATDGDADDLDPQAGPCPPPDDDPVRPRPPPPPADAQQKWKWKAFLPDQACPLIDTFDDKDKDWDFAFDDDPDDDDDDPVNGDTDPPTWIKMKTKHQDDDPCNLCSQLVNNVCVVVVNDDDDDVVSNQPSQKMKMKMFGFDDGCVQQVHDDQSGFQAQPHPQAQPWAAEQSGIDGDDGGDGTKGQKMKMAMRWDWDDKDWDDDPVDGTMIMTMTIGSRDIDMDGIHYRVCCRSVCSDSDDDD

Radius of gyration: 21.98 Å; chains: 1; bounding box: 60×49×50 Å